Protein AF-0000000073111988 (afdb_homodimer)

Secondary structure (DSSP, 8-state):
--EEEEE-TTS-EEEEE----STT-S--HHHHHHHHHH-TT--EEEEEEHHHHTT-HHHHHHHHHHHTT-SEEEEEEEE---EEEE-TTSSSEEESSSBTTBPPPGGGS--EEEEEEEEEEEEHHHHHTT-S--TTEEEEEPPHHHHHHHHHHHHHHHHHHHH-/---EEEE-TTS-EEEEE-S--STT-S--HHHHHHHHHH-TT--EEEEEEHHHHTT-HHHHHHHHHHHTT-SEEEEEEEE---EEEE-TTSSSEEESSSBTTBPPPGGGS--EEEEEEEEEEEEHHHHHTT-S--TTEEEEEPPHHHHHHHHHHHHHHHHHHHH-

Structure (mmCIF, N/CA/C/O backbone):
data_AF-0000000073111988-model_v1
#
loop_
_entity.id
_entity.type
_entity.pdbx_description
1 polymer 'N-acylneuraminate cytidylyltransferase'
#
loop_
_atom_site.group_PDB
_atom_site.id
_atom_site.type_symbol
_atom_site.label_atom_id
_atom_site.label_alt_id
_atom_site.label_comp_id
_atom_site.label_asym_id
_atom_site.label_entity_id
_atom_site.label_seq_id
_atom_site.pdbx_PDB_ins_code
_atom_site.Cartn_x
_atom_site.Cartn_y
_atom_site.Cartn_z
_atom_site.occupancy
_atom_site.B_iso_or_equiv
_atom_site.auth_seq_id
_atom_site.auth_comp_id
_atom_site.auth_asym_id
_atom_site.auth_atom_id
_atom_site.pdbx_PDB_model_num
ATOM 1 N N . MET A 1 1 ? -15.758 -18.859 -18 1 29.33 1 MET A N 1
ATOM 2 C CA . MET A 1 1 ? -14.406 -18.828 -17.438 1 29.33 1 MET A CA 1
ATOM 3 C C . MET A 1 1 ? -13.469 -19.734 -18.234 1 29.33 1 MET A C 1
ATOM 5 O O . MET A 1 1 ? -13.742 -20.922 -18.391 1 29.33 1 MET A O 1
ATOM 9 N N . HIS A 1 2 ? -12.953 -19.094 -19.25 1 31.05 2 HIS A N 1
ATOM 10 C CA . HIS A 1 2 ? -12.297 -20.078 -20.109 1 31.05 2 HIS A CA 1
ATOM 11 C C . HIS A 1 2 ? -10.844 -20.281 -19.688 1 31.05 2 HIS A C 1
ATOM 13 O O . HIS A 1 2 ? -10.117 -19.312 -19.469 1 31.05 2 HIS A O 1
ATOM 19 N N . VAL A 1 3 ? -10.547 -21.281 -18.906 1 41.34 3 VAL A N 1
ATOM 20 C CA . VAL A 1 3 ? -9.219 -21.828 -18.641 1 41.34 3 VAL A CA 1
ATOM 21 C C . VAL A 1 3 ? -8.609 -22.375 -19.922 1 41.34 3 VAL A C 1
ATOM 23 O O . VAL A 1 3 ? -9.219 -23.188 -20.609 1 41.34 3 VAL A O 1
ATOM 26 N N . VAL A 1 4 ? -7.844 -21.469 -20.594 1 39.66 4 VAL A N 1
ATOM 27 C CA . VAL A 1 4 ? -7.281 -22.031 -21.812 1 39.66 4 VAL A CA 1
ATOM 28 C C . VAL A 1 4 ? -5.988 -22.781 -21.484 1 39.66 4 VAL A C 1
ATOM 30 O O . VAL A 1 4 ? -5.164 -22.297 -20.703 1 39.66 4 VAL A O 1
ATOM 33 N N . GLN A 1 5 ? -5.934 -23.953 -21.688 1 43.12 5 GLN A N 1
ATOM 34 C CA . GLN A 1 5 ? -4.785 -24.844 -21.625 1 43.12 5 GLN A CA 1
ATOM 35 C C . GLN A 1 5 ? -3.816 -24.578 -22.781 1 43.12 5 GLN A C 1
ATOM 37 O O . GLN A 1 5 ? -4.215 -24.562 -23.938 1 43.12 5 GLN A O 1
ATOM 42 N N . THR A 1 6 ? -3.002 -23.484 -22.578 1 38.25 6 THR A N 1
ATOM 43 C CA . THR A 1 6 ? -2.029 -23.516 -23.672 1 38.25 6 THR A CA 1
ATOM 44 C C . THR A 1 6 ? -0.826 -24.375 -23.297 1 38.25 6 THR A C 1
ATOM 46 O O . THR A 1 6 ? -0.302 -24.281 -22.188 1 38.25 6 THR A O 1
ATOM 49 N N . LYS A 1 7 ? -0.812 -25.516 -23.75 1 40.78 7 LYS A N 1
ATOM 50 C CA . LYS A 1 7 ? 0.309 -26.453 -23.625 1 40.78 7 LYS A CA 1
ATOM 51 C C . LYS A 1 7 ? 1.582 -25.859 -24.219 1 40.78 7 LYS A C 1
ATOM 53 O O . LYS A 1 7 ? 1.609 -25.469 -25.391 1 40.78 7 LYS A O 1
ATOM 58 N N . HIS A 1 8 ? 2.242 -25 -23.469 1 38.56 8 HIS A N 1
ATOM 59 C CA . HIS A 1 8 ? 3.537 -24.781 -24.109 1 38.56 8 HIS A CA 1
ATOM 60 C C . HIS A 1 8 ? 4.457 -25.969 -23.906 1 38.56 8 HIS A C 1
ATOM 62 O O . HIS A 1 8 ? 4.211 -26.812 -23.047 1 38.56 8 HIS A O 1
ATOM 68 N N . ALA A 1 9 ? 5.566 -26.016 -24.656 1 37.5 9 ALA A N 1
ATOM 69 C CA . ALA A 1 9 ? 6.535 -27.078 -24.875 1 37.5 9 ALA A CA 1
ATOM 70 C C . ALA A 1 9 ? 6.973 -27.688 -23.531 1 37.5 9 ALA A C 1
ATOM 72 O O . ALA A 1 9 ? 7.293 -28.875 -23.469 1 37.5 9 ALA A O 1
ATOM 73 N N . HIS A 1 10 ? 7.34 -26.906 -22.594 1 40.81 10 HIS A N 1
ATOM 74 C CA . HIS A 1 10 ? 8.047 -27.547 -21.5 1 40.81 10 HIS A CA 1
ATOM 75 C C . HIS A 1 10 ? 7.086 -28.031 -20.422 1 40.81 10 HIS A C 1
ATOM 77 O O . HIS A 1 10 ? 7.473 -28.188 -19.266 1 40.81 10 HIS A O 1
ATOM 83 N N . GLY A 1 11 ? 5.953 -28.453 -20.797 1 43.91 11 GLY A N 1
ATOM 84 C CA . GLY A 1 11 ? 5.02 -29.203 -19.953 1 43.91 11 GLY A CA 1
ATOM 85 C C . GLY A 1 11 ? 4.219 -28.297 -19.031 1 43.91 11 GLY A C 1
ATOM 86 O O . GLY A 1 11 ? 3.469 -28.797 -18.188 1 43.91 11 GLY A O 1
ATOM 87 N N . ALA A 1 12 ? 4.645 -27.141 -18.906 1 45.78 12 ALA A N 1
ATOM 88 C CA . ALA A 1 12 ? 3.852 -26.344 -17.969 1 45.78 12 ALA A CA 1
ATOM 89 C C . ALA A 1 12 ? 2.551 -25.891 -18.609 1 45.78 12 ALA A C 1
ATOM 91 O O . ALA A 1 12 ? 2.541 -25.469 -19.781 1 45.78 12 ALA A O 1
ATOM 92 N N . LYS A 1 13 ? 1.395 -26.406 -18.172 1 45.69 13 LYS A N 1
ATOM 93 C CA . LYS A 1 13 ? 0.079 -25.969 -18.641 1 45.69 13 LYS A CA 1
ATOM 94 C C . LYS A 1 13 ? -0.275 -24.594 -18.078 1 45.69 13 LYS A C 1
ATOM 96 O O . LYS A 1 13 ? -0.228 -24.375 -16.875 1 45.69 13 LYS A O 1
ATOM 101 N N . VAL A 1 14 ? 0.006 -23.609 -19 1 46.97 14 VAL A N 1
ATOM 102 C CA . VAL A 1 14 ? -0.32 -22.234 -18.672 1 46.97 14 VAL A CA 1
ATOM 103 C C . VAL A 1 14 ? -1.814 -21.984 -18.875 1 46.97 14 VAL A C 1
ATOM 105 O O . VAL A 1 14 ? -2.375 -22.359 -19.906 1 46.97 14 VAL A O 1
ATOM 108 N N . HIS A 1 15 ? -2.57 -21.875 -17.828 1 48 15 HIS A N 1
ATOM 109 C CA . HIS A 1 15 ? -3.957 -21.438 -17.953 1 48 15 HIS A CA 1
ATOM 110 C C . HIS A 1 15 ? -4.047 -19.922 -18.047 1 48 15 HIS A C 1
ATOM 112 O O . HIS A 1 15 ? -3.438 -19.203 -17.25 1 48 15 HIS A O 1
ATOM 118 N N . LYS A 1 16 ? -4.363 -19.562 -19.359 1 45.16 16 LYS A N 1
ATOM 119 C CA . LYS A 1 16 ? -4.566 -18.141 -19.594 1 45.16 16 LYS A CA 1
ATOM 120 C C . LYS A 1 16 ? -5.879 -17.656 -18.969 1 45.16 16 LYS A C 1
ATOM 122 O O . LYS A 1 16 ? -6.914 -18.312 -19.125 1 45.16 16 LYS A O 1
ATOM 127 N N . ARG A 1 17 ? -5.871 -17.125 -17.922 1 43.91 17 ARG A N 1
ATOM 128 C CA . ARG A 1 17 ? -7.102 -16.516 -17.438 1 43.91 17 ARG A CA 1
ATOM 129 C C . ARG A 1 17 ? -7.398 -15.219 -18.203 1 43.91 17 ARG A C 1
ATOM 131 O O . ARG A 1 17 ? -6.496 -14.414 -18.438 1 43.91 17 ARG A O 1
ATOM 138 N N . LEU A 1 18 ? -8.406 -15.289 -19 1 34.5 18 LEU A N 1
ATOM 139 C CA . LEU A 1 18 ? -8.953 -14.07 -19.594 1 34.5 18 LEU A CA 1
ATOM 140 C C . LEU A 1 18 ? -9.047 -12.953 -18.562 1 34.5 18 LEU A C 1
ATOM 142 O O . LEU A 1 18 ? -9.117 -13.219 -17.359 1 34.5 18 LEU A O 1
ATOM 146 N N . GLU A 1 19 ? -9.031 -11.625 -19.125 1 34.88 19 GLU A N 1
ATOM 147 C CA . GLU A 1 19 ? -8.852 -10.25 -18.688 1 34.88 19 GLU A CA 1
ATOM 148 C C . GLU A 1 19 ? -9.758 -9.922 -17.5 1 34.88 19 GLU A C 1
ATOM 150 O O . GLU A 1 19 ? -9.859 -8.766 -17.094 1 34.88 19 GLU A O 1
ATOM 155 N N . ASN A 1 20 ? -10.82 -10.648 -17.297 1 33.97 20 ASN A N 1
ATOM 156 C CA . ASN A 1 20 ? -11.641 -9.781 -16.453 1 33.97 20 ASN A CA 1
ATOM 157 C C . ASN A 1 20 ? -10.844 -9.242 -15.273 1 33.97 20 ASN A C 1
ATOM 159 O O . ASN A 1 20 ? -10.148 -9.992 -14.586 1 33.97 20 ASN A O 1
ATOM 163 N N . LEU A 1 21 ? -10.562 -8.008 -15.242 1 35.56 21 LEU A N 1
ATOM 164 C CA . LEU A 1 21 ? -9.719 -6.984 -14.633 1 35.56 21 LEU A CA 1
ATOM 165 C C . LEU A 1 21 ? -9.586 -7.215 -13.133 1 35.56 21 LEU A C 1
ATOM 167 O O . LEU A 1 21 ? -8.844 -6.504 -12.453 1 35.56 21 LEU A O 1
ATOM 171 N N . ALA A 1 22 ? -10.711 -7.172 -12.32 1 36.56 22 ALA A N 1
ATOM 172 C CA . ALA A 1 22 ? -10.648 -6.762 -10.922 1 36.56 22 ALA A CA 1
ATOM 173 C C . ALA A 1 22 ? -9.758 -7.699 -10.109 1 36.56 22 ALA A C 1
ATOM 175 O O . ALA A 1 22 ? -9.547 -8.852 -10.5 1 36.56 22 ALA A O 1
ATOM 176 N N . GLN A 1 23 ? -8.914 -7.312 -9.094 1 41.62 23 GLN A N 1
ATOM 177 C CA . GLN A 1 23 ? -8.305 -8.031 -7.984 1 41.62 23 GLN A CA 1
ATOM 178 C C . GLN A 1 23 ? -8.945 -9.406 -7.797 1 41.62 23 GLN A C 1
ATOM 180 O O . GLN A 1 23 ? -8.312 -10.32 -7.266 1 41.62 23 GLN A O 1
ATOM 185 N N . ASP A 1 24 ? -10.141 -9.648 -8.359 1 40.91 24 ASP A N 1
ATOM 186 C CA . ASP A 1 24 ? -11.141 -10.703 -8.266 1 40.91 24 ASP A CA 1
ATOM 187 C C . ASP A 1 24 ? -10.914 -11.773 -9.328 1 40.91 24 ASP A C 1
ATOM 189 O O . ASP A 1 24 ? -11.688 -12.727 -9.43 1 40.91 24 ASP A O 1
ATOM 193 N N . THR A 1 25 ? -10.047 -11.594 -10.195 1 44.91 25 THR A N 1
ATOM 194 C CA . THR A 1 25 ? -10.117 -12.508 -11.328 1 44.91 25 THR A CA 1
ATOM 195 C C . THR A 1 25 ? -9.289 -13.758 -11.07 1 44.91 25 THR A C 1
ATOM 197 O O . THR A 1 25 ? -9.164 -14.617 -11.945 1 44.91 25 THR A O 1
ATOM 200 N N . THR A 1 26 ? -8.445 -13.734 -10.25 1 54.44 26 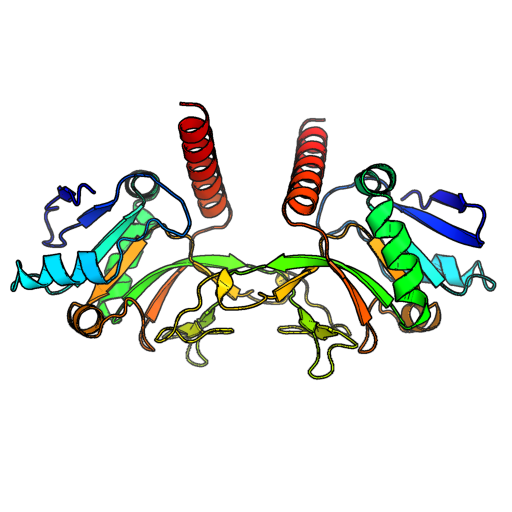THR A N 1
ATOM 201 C CA . THR A 1 26 ? -7.805 -15.023 -10 1 54.44 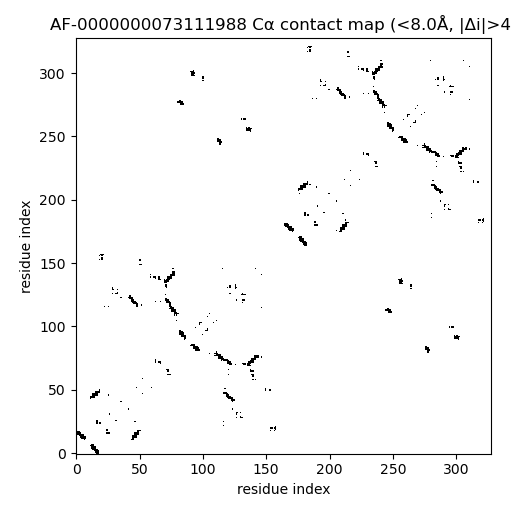26 THR A CA 1
ATOM 202 C C . THR A 1 26 ? -8.852 -16.109 -9.789 1 54.44 26 THR A C 1
ATOM 204 O O . THR A 1 26 ? -9.812 -15.922 -9.039 1 54.44 26 THR A O 1
ATOM 207 N N . PRO A 1 27 ? -8.781 -17.125 -10.789 1 59.03 27 PRO A N 1
ATOM 208 C CA . PRO A 1 27 ? -9.703 -18.219 -10.492 1 59.03 27 PRO A CA 1
ATOM 209 C C . PRO A 1 27 ? -9.758 -18.562 -9.008 1 59.03 27 PRO A C 1
ATOM 211 O O . PRO A 1 27 ? -8.75 -18.453 -8.305 1 59.03 27 PRO A O 1
ATOM 214 N N . SER A 1 28 ? -10.906 -18.859 -8.742 1 71.12 28 SER A N 1
ATOM 215 C CA . SER A 1 28 ? -11.062 -19.297 -7.355 1 71.12 28 SER A CA 1
ATOM 216 C C . SER A 1 28 ? -10.281 -20.578 -7.102 1 71.12 28 SER A C 1
ATOM 218 O O . SER A 1 28 ? -10 -21.344 -8.031 1 71.12 28 SER A O 1
ATOM 220 N N . ILE A 1 29 ? -9.828 -20.688 -5.996 1 83.25 29 ILE A N 1
ATOM 221 C CA . ILE A 1 29 ? -9.141 -21.906 -5.566 1 83.25 29 ILE A CA 1
ATOM 222 C C . ILE A 1 29 ? -9.977 -23.125 -5.93 1 83.25 29 ILE A C 1
ATOM 224 O O . ILE A 1 29 ? -9.43 -24.156 -6.32 1 83.25 29 ILE A O 1
ATOM 228 N N . GLU A 1 30 ? -11.281 -22.984 -5.93 1 82.44 30 GLU A N 1
ATOM 229 C CA . GLU A 1 30 ? -12.18 -24.078 -6.242 1 82.44 30 GLU A CA 1
ATOM 230 C C . GLU A 1 30 ? -12.078 -24.484 -7.711 1 82.44 30 GLU A C 1
ATOM 232 O O . GLU A 1 30 ? -12.047 -25.672 -8.031 1 82.44 30 GLU A O 1
ATOM 237 N N . ALA A 1 31 ? -12.031 -23.484 -8.5 1 79.81 31 ALA A N 1
ATOM 238 C CA . ALA A 1 31 ? -11.922 -23.75 -9.938 1 79.81 31 ALA A CA 1
ATOM 239 C C . ALA A 1 31 ? -10.609 -24.453 -10.266 1 79.81 31 ALA A C 1
ATOM 241 O O . ALA A 1 31 ? -10.586 -25.391 -11.07 1 79.81 31 ALA A O 1
ATOM 242 N N . VAL A 1 32 ? -9.594 -24.078 -9.625 1 83.94 32 VAL A N 1
ATOM 243 C CA . VAL A 1 32 ? -8.289 -24.672 -9.875 1 83.94 32 VAL A CA 1
ATOM 244 C C . VAL A 1 32 ? -8.242 -26.094 -9.32 1 83.94 32 VAL A C 1
ATOM 246 O O . VAL A 1 32 ? -7.684 -27 -9.945 1 83.94 32 VAL A O 1
ATOM 249 N N . GLN A 1 33 ? -8.859 -26.266 -8.172 1 87.06 33 GLN A N 1
ATOM 250 C CA . GLN A 1 33 ? -8.93 -27.609 -7.586 1 87.06 33 GLN A CA 1
ATOM 251 C C . GLN A 1 33 ? -9.68 -28.562 -8.508 1 87.06 33 GLN A C 1
ATOM 253 O O . GLN A 1 33 ? -9.227 -29.688 -8.734 1 87.06 33 GLN A O 1
ATOM 258 N N . ASP A 1 34 ? -10.773 -28.125 -9.031 1 81.94 34 ASP A N 1
ATOM 259 C CA . ASP A 1 34 ? -11.547 -28.938 -9.961 1 81.94 34 ASP A CA 1
ATOM 260 C C . ASP A 1 34 ? -10.711 -29.344 -11.172 1 81.94 34 ASP A C 1
ATOM 262 O O . ASP A 1 34 ? -10.75 -30.5 -11.602 1 81.94 34 ASP A O 1
ATOM 266 N N . PHE A 1 35 ? -10.023 -28.484 -11.578 1 79.25 35 PHE A N 1
ATOM 267 C CA . PHE A 1 35 ? -9.172 -28.719 -12.742 1 79.25 35 PHE A CA 1
ATOM 268 C C . PHE A 1 35 ? -8.133 -29.781 -12.445 1 79.25 35 PHE A C 1
ATOM 270 O O . PHE A 1 35 ? -7.98 -30.734 -13.211 1 79.25 35 PHE A O 1
ATOM 277 N N . ILE A 1 36 ? -7.445 -29.625 -11.367 1 85.31 36 ILE A N 1
ATOM 278 C CA . ILE A 1 36 ? -6.328 -30.531 -11.102 1 85.31 36 ILE A CA 1
ATOM 279 C C . ILE A 1 36 ? -6.852 -31.906 -10.711 1 85.31 36 ILE A C 1
ATOM 281 O O . ILE A 1 36 ? -6.168 -32.906 -10.906 1 85.31 36 ILE A O 1
ATOM 285 N N . GLN A 1 37 ? -7.984 -31.953 -10.148 1 88.38 37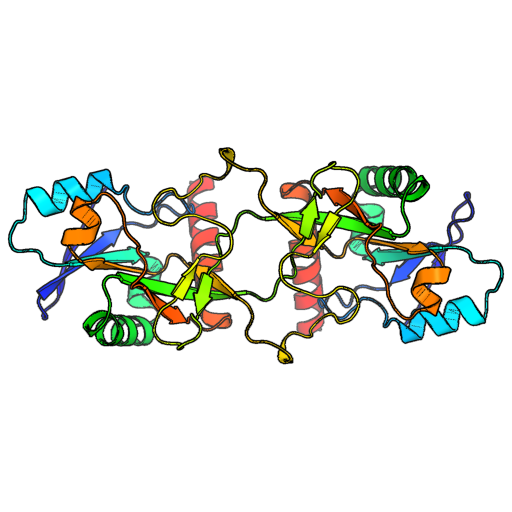 GLN A N 1
ATOM 286 C CA . GLN A 1 37 ? -8.594 -33.25 -9.844 1 88.38 37 GLN A CA 1
ATOM 287 C C . GLN A 1 37 ? -8.891 -34 -11.125 1 88.38 37 GLN A C 1
ATOM 289 O O . GLN A 1 37 ? -8.773 -35.25 -11.156 1 88.38 37 GLN A O 1
ATOM 294 N N . GLY A 1 38 ? -9.242 -33.312 -12.125 1 85.12 38 GLY A N 1
ATOM 295 C CA . GLY A 1 38 ? -9.5 -33.969 -13.414 1 85.12 38 GLY A CA 1
ATOM 296 C C . GLY A 1 38 ? -8.242 -34.25 -14.195 1 85.12 38 GLY A C 1
ATOM 297 O O . GLY A 1 38 ? -8.289 -34.969 -15.211 1 85.12 38 GLY A O 1
ATOM 298 N N . HIS A 1 39 ? -7.117 -33.719 -13.719 1 84.25 39 HIS A N 1
ATOM 299 C CA . HIS A 1 39 ? -5.836 -33.875 -14.398 1 84.25 39 HIS A CA 1
ATOM 300 C C . HIS A 1 39 ? -4.754 -34.312 -13.422 1 84.25 39 HIS A C 1
ATOM 302 O O . HIS A 1 39 ? -3.885 -33.531 -13.047 1 84.25 39 HIS A O 1
ATOM 308 N N . PRO A 1 40 ? -4.684 -35.594 -13.141 1 87.44 40 PRO A N 1
ATOM 309 C CA . PRO A 1 40 ? -3.822 -36.125 -12.078 1 87.44 40 PRO A CA 1
ATOM 310 C C . PRO A 1 40 ? -2.336 -36 -12.414 1 87.44 40 PRO A C 1
ATOM 312 O O . PRO A 1 40 ? -1.495 -36.062 -11.508 1 87.44 40 PRO A O 1
ATOM 315 N N . ASN A 1 41 ? -1.964 -35.75 -13.641 1 85.12 41 ASN A N 1
ATOM 316 C CA . ASN A 1 41 ? -0.557 -35.688 -14.023 1 85.12 41 ASN A CA 1
ATOM 317 C C . ASN A 1 41 ? -0.013 -34.281 -13.914 1 85.12 41 ASN A C 1
ATOM 319 O O . ASN A 1 41 ? 1.176 -34.031 -14.133 1 85.12 41 ASN A O 1
ATOM 323 N N . VAL A 1 42 ? -0.875 -33.344 -13.555 1 83.44 42 VAL A N 1
ATOM 324 C CA . VAL A 1 42 ? -0.452 -31.969 -13.359 1 83.44 42 VAL A CA 1
ATOM 325 C C . VAL A 1 42 ? 0.12 -31.797 -11.953 1 83.44 42 VAL A C 1
ATOM 327 O O . VAL A 1 42 ? -0.565 -32.062 -10.961 1 83.44 42 VAL A O 1
ATOM 330 N N . ASN A 1 43 ? 1.381 -31.406 -11.891 1 89.5 43 ASN A N 1
ATOM 331 C CA . ASN A 1 43 ? 2.031 -31.297 -10.586 1 89.5 43 ASN A CA 1
ATOM 332 C C . ASN A 1 43 ? 2.102 -29.844 -10.125 1 89.5 43 ASN A C 1
ATOM 334 O O . ASN A 1 43 ? 2.389 -29.578 -8.953 1 89.5 43 ASN A O 1
ATOM 338 N N . SER A 1 44 ? 1.927 -28.969 -11.039 1 90.12 44 SER A N 1
ATOM 339 C CA . SER A 1 44 ? 1.909 -27.547 -10.734 1 90.12 44 SER A CA 1
ATOM 340 C C . SER A 1 44 ? 0.98 -26.781 -11.68 1 90.12 44 SER A C 1
ATOM 342 O O . SER A 1 44 ? 0.68 -27.266 -12.773 1 90.12 44 SER A O 1
ATOM 344 N N . VAL A 1 45 ? 0.504 -25.703 -11.219 1 85.88 45 VAL A N 1
ATOM 345 C CA . VAL A 1 45 ? -0.384 -24.859 -12.016 1 85.88 45 VAL A CA 1
ATOM 346 C C . VAL A 1 45 ? 0.176 -23.438 -12.086 1 85.88 45 VAL A C 1
ATOM 348 O O . VAL A 1 45 ? 0.646 -22.906 -11.086 1 85.88 45 VAL A O 1
ATOM 351 N N . ALA A 1 46 ? 0.135 -22.891 -13.281 1 84.44 46 ALA A N 1
ATOM 352 C CA . ALA A 1 46 ? 0.491 -21.5 -13.492 1 84.44 46 ALA A CA 1
ATOM 353 C C . ALA A 1 46 ? -0.71 -20.688 -13.977 1 84.44 46 ALA A C 1
ATOM 355 O O . ALA A 1 46 ? -1.396 -21.094 -14.922 1 84.44 46 ALA A O 1
ATOM 356 N N . LEU A 1 47 ? -0.942 -19.641 -13.219 1 81.69 47 LEU A N 1
ATOM 357 C CA . LEU A 1 47 ? -1.982 -18.703 -13.617 1 81.69 47 LEU A CA 1
ATOM 358 C C . LEU A 1 47 ? -1.372 -17.406 -14.125 1 81.69 47 LEU A C 1
ATOM 360 O O . LEU A 1 47 ? -0.432 -16.875 -13.523 1 81.69 47 LEU A O 1
ATOM 364 N N . PHE A 1 48 ? -1.834 -16.922 -15.25 1 76.81 48 PHE A N 1
ATOM 365 C CA . PHE A 1 48 ? -1.324 -15.68 -15.828 1 76.81 48 PHE A CA 1
ATOM 366 C C . PHE A 1 48 ? -2.461 -14.711 -16.109 1 76.81 48 PHE A C 1
ATOM 368 O O . PHE A 1 48 ? -3.551 -15.117 -16.516 1 76.81 48 PHE A O 1
ATOM 375 N N . GLN A 1 49 ? -2.057 -13.453 -15.82 1 70.5 49 GLN A N 1
ATOM 376 C CA . GLN A 1 49 ? -2.936 -12.43 -16.375 1 70.5 49 GLN A CA 1
ATOM 377 C C . GLN A 1 49 ? -2.713 -12.273 -17.875 1 70.5 49 GLN A C 1
ATOM 379 O O . GLN A 1 49 ? -1.574 -12.148 -18.328 1 70.5 49 GLN A O 1
ATOM 384 N N . CYS A 1 50 ? -3.635 -12.336 -18.703 1 63.25 50 CYS A N 1
ATOM 385 C CA . CYS A 1 50 ? -3.578 -12.414 -20.156 1 63.25 50 CYS A CA 1
ATOM 386 C C . CYS A 1 50 ? -2.719 -11.289 -20.734 1 63.25 50 CYS A C 1
ATOM 388 O O . CYS A 1 50 ? -1.95 -11.508 -21.672 1 63.25 50 CYS A O 1
ATOM 390 N N . THR A 1 51 ? -2.863 -10.148 -20.219 1 59.25 51 THR A N 1
ATOM 391 C CA . THR A 1 51 ? -2.143 -9 -20.75 1 59.25 51 THR A CA 1
ATOM 392 C C . THR A 1 51 ? -0.645 -9.133 -20.484 1 59.25 51 THR A C 1
ATOM 394 O O . THR A 1 51 ? 0.172 -8.648 -21.281 1 59.25 51 THR A O 1
ATOM 397 N N . SER A 1 52 ? -0.323 -9.836 -19.547 1 59.06 52 SER A N 1
ATOM 398 C CA . SER A 1 52 ? 1.057 -9.859 -19.078 1 59.06 52 SER A CA 1
ATOM 399 C C . SER A 1 52 ? 1.89 -10.883 -19.828 1 59.06 52 SER A C 1
ATOM 401 O O . SER A 1 52 ? 3.113 -10.758 -19.922 1 59.06 52 SER A O 1
ATOM 403 N N . VAL A 1 53 ? 1.333 -11.938 -20.297 1 57.03 53 VAL A N 1
ATOM 404 C CA . VAL A 1 53 ? 2.045 -13.078 -20.859 1 57.03 53 VAL A CA 1
ATOM 405 C C . VAL A 1 53 ? 2.877 -12.617 -22.062 1 57.03 53 VAL A C 1
ATOM 407 O O . VAL A 1 53 ? 3.99 -13.109 -22.266 1 57.03 53 VAL A O 1
ATOM 410 N N . PHE A 1 54 ? 2.371 -11.656 -22.641 1 56.44 54 PHE A N 1
ATOM 411 C CA . PHE A 1 54 ? 3.074 -11.297 -23.859 1 56.44 54 PHE A CA 1
ATOM 412 C C . PHE A 1 54 ? 4.043 -10.148 -23.625 1 56.44 54 PHE A C 1
ATOM 414 O O . PHE A 1 54 ? 4.973 -9.938 -24.391 1 56.44 54 PHE A O 1
ATOM 421 N N . LEU A 1 55 ? 3.861 -9.594 -22.453 1 56.59 55 LEU A N 1
ATOM 422 C CA . LEU A 1 55 ? 4.535 -8.297 -22.391 1 56.59 55 LEU A CA 1
ATOM 423 C C . LEU A 1 55 ? 5.875 -8.414 -21.672 1 56.59 55 LEU A C 1
ATOM 425 O O . LEU A 1 55 ? 6.773 -7.598 -21.891 1 56.59 55 LEU A O 1
ATOM 429 N N . ARG A 1 56 ? 6.023 -9.445 -21 1 72.19 56 ARG A N 1
ATOM 430 C CA . ARG A 1 56 ? 7.281 -9.406 -20.266 1 72.19 56 ARG A CA 1
ATOM 431 C C . ARG A 1 56 ? 7.785 -10.82 -19.969 1 72.19 56 ARG A C 1
ATOM 433 O O . ARG A 1 56 ? 7.781 -11.258 -18.828 1 72.19 56 ARG A O 1
ATOM 440 N N . THR A 1 57 ? 8.422 -11.461 -21 1 76.06 57 THR A N 1
ATOM 441 C CA . THR A 1 57 ? 8.844 -12.859 -20.953 1 76.06 57 THR A CA 1
ATOM 442 C C . THR A 1 57 ? 9.961 -13.055 -19.938 1 76.06 57 THR A C 1
ATOM 444 O O . THR A 1 57 ? 10.117 -14.141 -19.375 1 76.06 57 THR A O 1
ATOM 447 N N . LYS A 1 58 ? 10.688 -12.023 -19.719 1 85.62 58 LYS A N 1
ATOM 448 C CA . LYS A 1 58 ? 11.781 -12.133 -18.75 1 85.62 58 LYS A CA 1
ATOM 449 C C . LYS A 1 58 ? 11.266 -12.516 -17.375 1 85.62 58 LYS A C 1
ATOM 451 O O . LYS A 1 58 ? 11.906 -13.289 -16.656 1 85.62 58 LYS A O 1
ATOM 456 N N . TYR A 1 59 ? 10.234 -11.992 -17.016 1 88.12 59 TYR A N 1
ATOM 457 C CA . TYR A 1 59 ? 9.688 -12.281 -15.703 1 88.12 59 TYR A CA 1
ATOM 458 C C . TYR A 1 59 ? 9.188 -13.719 -15.617 1 88.12 59 TYR A C 1
ATOM 460 O O . TYR A 1 59 ? 9.281 -14.359 -14.57 1 88.12 59 TYR A O 1
ATOM 468 N N . ILE A 1 60 ? 8.727 -14.227 -16.75 1 83.12 60 ILE A N 1
ATOM 469 C CA . ILE A 1 60 ? 8.219 -15.594 -16.781 1 83.12 60 ILE A CA 1
ATOM 470 C C . ILE A 1 60 ? 9.383 -16.578 -16.641 1 83.12 60 ILE A C 1
ATOM 472 O O . ILE A 1 60 ? 9.281 -17.562 -15.891 1 83.12 60 ILE A O 1
ATOM 476 N N . HIS A 1 61 ? 10.367 -16.266 -17.359 1 84.38 61 HIS A N 1
ATOM 477 C CA . HIS A 1 61 ? 11.555 -17.094 -17.25 1 84.38 61 HIS A CA 1
ATOM 478 C C . HIS A 1 61 ? 12.094 -17.109 -15.812 1 84.38 61 HIS A C 1
ATOM 480 O O . HIS A 1 61 ? 12.453 -18.172 -15.289 1 84.38 61 HIS A O 1
ATOM 486 N N . GLU A 1 62 ? 12.094 -16 -15.266 1 91.75 62 GLU A N 1
ATOM 487 C CA . GLU A 1 62 ? 12.555 -15.898 -13.891 1 91.75 62 GLU A CA 1
ATOM 488 C C . GLU A 1 62 ? 11.648 -16.688 -12.938 1 91.75 62 GLU A C 1
ATOM 490 O O . GLU A 1 62 ? 12.117 -17.328 -12.008 1 91.75 62 GLU A O 1
ATOM 495 N N . ALA A 1 63 ? 10.414 -16.609 -13.18 1 90.31 63 ALA A N 1
ATOM 496 C CA . ALA A 1 63 ? 9.445 -17.312 -12.344 1 90.31 63 ALA A CA 1
ATOM 497 C C . ALA A 1 63 ? 9.68 -18.828 -12.406 1 90.31 63 ALA A C 1
ATOM 499 O O . ALA A 1 63 ? 9.672 -19.5 -11.375 1 90.31 63 ALA A O 1
ATOM 500 N N . CYS A 1 64 ? 9.961 -19.266 -13.578 1 88 64 CYS A N 1
ATOM 501 C CA . CYS A 1 64 ? 10.188 -20.688 -13.766 1 88 64 CYS A CA 1
ATOM 502 C C . CYS A 1 64 ? 11.438 -21.156 -13.031 1 88 64 CYS A C 1
ATOM 504 O O . CYS A 1 64 ? 11.438 -22.203 -12.383 1 88 64 CYS A O 1
ATOM 506 N N . ARG A 1 65 ? 12.383 -20.375 -13.133 1 91.69 65 ARG A N 1
ATOM 507 C CA . ARG A 1 65 ? 13.625 -20.703 -12.445 1 91.69 65 ARG A CA 1
ATOM 508 C C . ARG A 1 65 ? 13.445 -20.672 -10.93 1 91.69 65 ARG A C 1
ATOM 510 O O . ARG A 1 65 ? 13.883 -21.594 -10.227 1 91.69 65 ARG A O 1
ATOM 517 N N . THR A 1 66 ? 12.805 -19.719 -10.461 1 94.25 66 THR A N 1
ATOM 518 C CA . THR A 1 66 ? 12.594 -19.516 -9.031 1 94.25 66 THR A CA 1
ATOM 519 C C . THR A 1 66 ? 11.711 -20.625 -8.461 1 94.25 66 THR A C 1
ATOM 521 O O . THR A 1 66 ? 11.914 -21.062 -7.324 1 94.25 66 THR A O 1
ATOM 524 N N . PHE A 1 67 ? 10.844 -21.125 -9.281 1 93.06 67 PHE A N 1
ATOM 525 C CA . PHE A 1 67 ? 9.844 -22.094 -8.852 1 93.06 67 PHE A CA 1
ATOM 526 C C . PHE A 1 67 ? 10.492 -23.422 -8.523 1 93.06 67 PHE A C 1
ATOM 528 O O . PHE A 1 67 ? 9.945 -24.219 -7.758 1 93.06 67 PHE A O 1
ATOM 535 N N . GLN A 1 68 ? 11.641 -23.625 -9.008 1 91.31 68 GLN A N 1
ATOM 536 C CA . GLN A 1 68 ? 12.336 -24.891 -8.805 1 91.31 68 GLN A CA 1
ATOM 537 C C . GLN A 1 68 ? 12.617 -25.125 -7.32 1 91.31 68 GLN A C 1
ATOM 539 O O . GLN A 1 68 ? 12.727 -26.266 -6.875 1 91.31 68 GLN A O 1
ATOM 544 N N . ASN A 1 69 ? 12.633 -24.016 -6.57 1 93.62 69 ASN A N 1
ATOM 545 C CA . ASN A 1 69 ? 12.984 -24.141 -5.16 1 93.62 69 ASN A CA 1
ATOM 546 C C . ASN A 1 69 ? 11.922 -23.516 -4.258 1 93.62 69 ASN A C 1
ATOM 548 O O . ASN A 1 69 ? 12.234 -22.969 -3.199 1 93.62 69 ASN A O 1
ATOM 552 N N . ALA A 1 70 ? 10.695 -23.609 -4.723 1 96.31 70 ALA A N 1
ATOM 553 C CA . ALA A 1 70 ? 9.602 -23.016 -3.955 1 96.31 70 ALA A CA 1
ATOM 554 C C . ALA A 1 70 ? 8.305 -23.781 -4.16 1 96.31 70 ALA A C 1
ATOM 556 O O . ALA A 1 70 ? 8.156 -24.516 -5.141 1 96.31 70 ALA A O 1
ATOM 557 N N . ASP A 1 71 ? 7.418 -23.625 -3.256 1 96.06 71 ASP A N 1
ATOM 558 C CA . ASP A 1 71 ? 6.09 -24.219 -3.412 1 96.06 71 ASP A CA 1
ATOM 559 C C . ASP A 1 71 ? 5.188 -23.312 -4.254 1 96.06 71 ASP A C 1
ATOM 561 O O . ASP A 1 71 ? 4.254 -23.797 -4.902 1 96.06 71 ASP A O 1
ATOM 565 N N . CYS A 1 72 ? 5.473 -22.125 -4.227 1 95.12 72 CYS A N 1
ATOM 566 C CA . CYS A 1 72 ? 4.723 -21.156 -5.008 1 95.12 72 CYS A CA 1
ATOM 567 C C . CYS A 1 72 ? 5.59 -19.938 -5.336 1 95.12 72 CYS A C 1
ATOM 569 O O . CYS A 1 72 ? 6.504 -19.609 -4.582 1 95.12 72 CYS A O 1
ATOM 571 N N . VAL A 1 73 ? 5.344 -19.359 -6.469 1 95.19 73 VAL A N 1
ATOM 572 C CA . VAL A 1 73 ? 5.992 -18.141 -6.949 1 95.19 73 VAL A CA 1
ATOM 573 C C . VAL A 1 73 ? 4.953 -17.203 -7.574 1 95.19 73 VAL A C 1
ATOM 575 O O . VAL A 1 73 ? 4.066 -17.656 -8.305 1 95.19 73 VAL A O 1
ATOM 578 N N . PHE A 1 74 ? 5.074 -15.938 -7.242 1 92.88 74 PHE A N 1
ATOM 579 C CA . PHE A 1 74 ? 4.152 -15 -7.879 1 92.88 74 PHE A CA 1
ATOM 580 C C . PHE A 1 74 ? 4.844 -13.672 -8.164 1 92.88 74 PHE A C 1
ATOM 582 O O . PHE A 1 74 ? 5.938 -13.414 -7.664 1 92.88 74 PHE A O 1
ATOM 589 N N . ALA A 1 75 ? 4.176 -12.93 -9 1 91.12 75 ALA A N 1
ATOM 590 C CA . ALA A 1 75 ? 4.699 -11.617 -9.359 1 91.12 75 ALA A CA 1
ATOM 591 C C . ALA A 1 75 ? 4.395 -10.586 -8.266 1 91.12 75 ALA A C 1
ATOM 593 O O . ALA A 1 75 ? 3.277 -10.539 -7.746 1 91.12 75 ALA A O 1
ATOM 594 N N . SER A 1 76 ? 5.395 -9.844 -7.969 1 94.12 76 SER A N 1
ATOM 595 C CA . SER A 1 76 ? 5.234 -8.773 -6.984 1 94.12 76 SER A CA 1
ATOM 596 C C . SER A 1 76 ? 5.969 -7.512 -7.418 1 94.12 76 SER A C 1
ATOM 598 O O . SER A 1 76 ? 6.746 -7.535 -8.375 1 94.12 76 SER A O 1
ATOM 600 N N . THR A 1 77 ? 5.613 -6.418 -6.75 1 94.75 77 THR A N 1
ATOM 601 C CA . THR A 1 77 ? 6.348 -5.168 -6.898 1 94.75 77 THR A CA 1
ATOM 602 C C . THR A 1 77 ? 6.594 -4.52 -5.539 1 94.75 77 THR A C 1
ATOM 604 O O . THR A 1 77 ? 5.926 -4.852 -4.555 1 94.75 77 THR A O 1
ATOM 607 N N . ARG A 1 78 ? 7.559 -3.656 -5.547 1 95.06 78 ARG A N 1
ATOM 608 C CA . ARG A 1 78 ? 7.887 -2.982 -4.297 1 95.06 78 ARG A CA 1
ATOM 609 C C . ARG A 1 78 ? 6.934 -1.821 -4.031 1 95.06 78 ARG A C 1
ATOM 611 O O . ARG A 1 78 ? 6.586 -1.075 -4.949 1 95.06 78 ARG A O 1
ATOM 618 N N . ASP A 1 79 ? 6.559 -1.796 -2.842 1 94.38 79 ASP A N 1
ATOM 619 C CA . ASP A 1 79 ? 5.723 -0.712 -2.336 1 94.38 79 ASP A CA 1
ATOM 620 C C . ASP A 1 79 ? 6.395 -0.003 -1.16 1 94.38 79 ASP A C 1
ATOM 622 O O . ASP A 1 79 ? 6.914 -0.653 -0.251 1 94.38 79 ASP A O 1
ATOM 626 N N . PHE A 1 80 ? 6.324 1.343 -1.184 1 93.69 80 PHE A N 1
ATOM 627 C CA . PHE A 1 80 ? 7.062 2.113 -0.189 1 93.69 80 PHE A CA 1
ATOM 628 C C . PHE A 1 80 ? 6.113 2.965 0.646 1 93.69 80 PHE A C 1
ATOM 630 O O . PHE A 1 80 ? 6.543 3.922 1.297 1 93.69 80 PHE A O 1
ATOM 637 N N . LYS A 1 81 ? 4.906 2.605 0.598 1 93.88 81 LYS A N 1
ATOM 638 C CA . LYS A 1 81 ? 3.953 3.363 1.399 1 93.88 81 LYS A CA 1
ATOM 639 C C . LYS A 1 81 ? 4.184 3.137 2.891 1 93.88 81 LYS A C 1
ATOM 641 O O . LYS A 1 81 ? 4.395 2.002 3.324 1 93.88 81 LYS A O 1
ATOM 646 N N . LEU A 1 82 ? 4.105 4.23 3.605 1 94.62 82 LEU A N 1
ATOM 647 C CA . LEU A 1 82 ? 4.125 4.172 5.062 1 94.62 82 LEU A CA 1
ATOM 648 C C . LEU A 1 82 ? 2.711 4.055 5.621 1 94.62 82 LEU A C 1
ATOM 650 O O . LEU A 1 82 ? 1.802 4.758 5.18 1 94.62 82 LEU A O 1
ATOM 654 N N . ARG A 1 83 ? 2.611 3.164 6.516 1 96.38 83 ARG A N 1
ATOM 655 C CA . ARG A 1 83 ? 1.259 2.754 6.883 1 96.38 83 ARG A CA 1
ATOM 656 C C . ARG A 1 83 ? 1.002 2.988 8.367 1 96.38 83 ARG A C 1
ATOM 658 O O . ARG A 1 83 ? 1.92 2.889 9.188 1 96.38 83 ARG A O 1
ATOM 665 N N . TRP A 1 84 ? -0.298 3.277 8.633 1 96.62 84 TRP A N 1
ATOM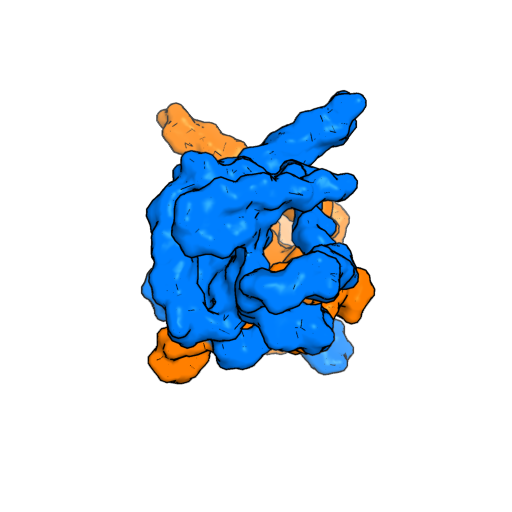 666 C CA . TRP A 1 84 ? -0.801 3.473 9.984 1 96.62 84 TRP A CA 1
ATOM 667 C C . TRP A 1 84 ? -2.014 2.586 10.25 1 96.62 84 TRP A C 1
ATOM 669 O O . TRP A 1 84 ? -2.672 2.127 9.312 1 96.62 84 TRP A O 1
ATOM 679 N N . VAL A 1 85 ? -2.262 2.322 11.531 1 96.56 85 VAL A N 1
ATOM 680 C CA . VAL A 1 85 ? -3.508 1.707 11.977 1 96.56 85 VAL A CA 1
ATOM 681 C C . VAL A 1 85 ? -4.016 2.418 13.234 1 96.56 85 VAL A C 1
ATOM 683 O O . VAL A 1 85 ? -3.254 3.111 13.906 1 96.56 85 VAL A O 1
ATOM 686 N N . PHE A 1 86 ? -5.289 2.279 13.445 1 95.06 86 PHE A N 1
ATOM 687 C CA . PHE A 1 86 ? -5.812 2.783 14.703 1 95.06 86 PHE A CA 1
ATOM 688 C C . PHE A 1 86 ? -5.25 1.995 15.883 1 95.06 86 PHE A C 1
ATOM 690 O O . PHE A 1 86 ? -5.074 0.777 15.789 1 95.06 86 PHE A O 1
ATOM 697 N N . ASP A 1 87 ? -5.043 2.713 16.922 1 93.31 87 ASP A N 1
ATOM 698 C CA . ASP A 1 87 ? -4.57 2.02 18.109 1 93.31 87 ASP A CA 1
ATOM 699 C C . ASP A 1 87 ? -5.688 1.199 18.75 1 93.31 87 ASP A C 1
ATOM 701 O O . ASP A 1 87 ? -6.832 1.234 18.297 1 93.31 87 ASP A O 1
ATOM 705 N N . SER A 1 88 ? -5.352 0.443 19.719 1 90.5 88 SER A N 1
ATOM 706 C CA . SER A 1 88 ? -6.293 -0.495 20.328 1 90.5 88 SER A CA 1
ATOM 707 C C . SER A 1 88 ? -7.52 0.227 20.875 1 90.5 88 SER A C 1
ATOM 709 O O . SER A 1 88 ? -8.617 -0.33 20.891 1 90.5 88 SER A O 1
ATOM 711 N N . GLU A 1 89 ? -7.359 1.479 21.266 1 90.06 89 GLU A N 1
ATOM 712 C CA . GLU A 1 89 ? -8.469 2.238 21.844 1 90.06 89 GLU A CA 1
ATOM 713 C C . GLU A 1 89 ? -9.211 3.027 20.766 1 90.06 89 GLU A C 1
ATOM 715 O O . GLU A 1 89 ? -10.289 3.576 21.031 1 90.06 89 GLU A O 1
ATOM 720 N N . GLY A 1 90 ? -8.633 3.074 19.641 1 88.81 90 GLY A N 1
ATOM 721 C CA . GLY A 1 90 ? -9.273 3.787 18.547 1 88.81 90 GLY A CA 1
ATOM 722 C C . GLY A 1 90 ? -9.156 5.293 18.672 1 88.81 90 GLY A C 1
ATOM 723 O O . GLY A 1 90 ? -9.836 6.035 17.953 1 88.81 90 GLY A O 1
ATOM 724 N N . LYS A 1 91 ? -8.367 5.707 19.562 1 90.12 91 LYS A N 1
ATOM 725 C CA . LYS A 1 91 ? -8.266 7.145 19.812 1 90.12 91 LYS A CA 1
ATOM 726 C C . LYS A 1 91 ? -7.195 7.781 18.938 1 90.12 91 LYS A C 1
ATOM 728 O O . LYS A 1 91 ? -7.395 8.875 18.406 1 90.12 91 LYS A O 1
ATOM 733 N N . TYR A 1 92 ? -6.102 7.133 18.828 1 95.38 92 TYR A N 1
ATOM 734 C CA . TYR A 1 92 ? -4.977 7.602 18.031 1 95.38 92 TYR A CA 1
ATOM 735 C C . TYR A 1 92 ? -4.559 6.551 17 1 95.38 92 TYR A C 1
ATOM 737 O O . TYR A 1 92 ? -5.184 5.492 16.906 1 95.38 92 TYR A O 1
ATOM 745 N N . ILE A 1 93 ? -3.623 6.977 16.172 1 95.81 93 ILE A N 1
ATOM 746 C CA . ILE A 1 93 ? -3.086 6.031 15.211 1 95.81 93 ILE A CA 1
ATOM 747 C C . ILE A 1 93 ? -1.639 5.695 15.562 1 95.81 93 ILE A C 1
ATOM 749 O O . ILE A 1 93 ? -0.974 6.453 16.266 1 95.81 93 ILE A O 1
ATOM 753 N N . LYS A 1 94 ? -1.253 4.535 15.133 1 96.25 94 LYS A N 1
ATOM 754 C CA . LYS A 1 94 ? 0.128 4.102 15.328 1 96.25 94 LYS A CA 1
ATOM 755 C C . LYS A 1 94 ? 0.748 3.643 14.008 1 96.25 94 LYS A C 1
ATOM 757 O O . LYS A 1 94 ? 0.068 3.041 13.172 1 96.25 94 LYS A O 1
ATOM 762 N N . PRO A 1 95 ? 2.023 3.895 13.891 1 95.5 95 PRO A N 1
ATOM 763 C CA . PRO A 1 95 ? 2.709 3.441 12.68 1 95.5 95 PRO A CA 1
ATOM 764 C C . PRO A 1 95 ? 2.83 1.92 12.602 1 95.5 95 PRO A C 1
ATOM 766 O O . PRO A 1 95 ? 2.957 1.256 13.633 1 95.5 95 PRO A O 1
ATOM 769 N N . VAL A 1 96 ? 2.857 1.435 11.359 1 96.06 96 VAL A N 1
ATOM 770 C CA . VAL A 1 96 ? 2.918 -0.01 11.164 1 96.06 96 VAL A CA 1
ATOM 771 C C . VAL A 1 96 ? 4.324 -0.414 10.727 1 96.06 96 VAL A C 1
ATOM 773 O O . VAL A 1 96 ? 4.902 -1.358 11.273 1 96.06 96 VAL A O 1
ATOM 776 N N . ASN A 1 97 ? 4.977 0.286 9.859 1 96.19 97 ASN A N 1
ATOM 777 C CA . ASN A 1 97 ? 6.199 -0.213 9.234 1 96.19 97 ASN A CA 1
ATOM 778 C C . ASN A 1 97 ? 7.305 0.835 9.25 1 96.19 97 ASN A C 1
ATOM 780 O O . ASN A 1 97 ? 8.219 0.796 8.414 1 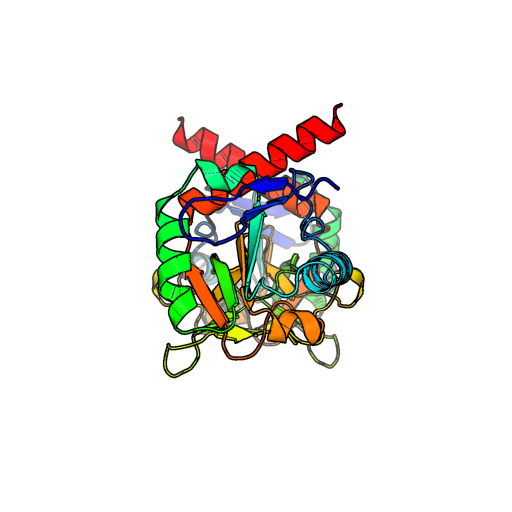96.19 97 ASN A O 1
ATOM 784 N N . PHE A 1 98 ? 7.129 1.8 10.125 1 93.94 98 PHE A N 1
ATOM 785 C CA . PHE A 1 98 ? 8.156 2.832 10.195 1 93.94 98 PHE A CA 1
ATOM 786 C C . PHE A 1 98 ? 8.133 3.518 11.562 1 93.94 98 PHE A C 1
ATOM 788 O O . PHE A 1 98 ? 7.277 3.23 12.391 1 93.94 98 PHE A O 1
ATOM 795 N N . ASP A 1 99 ? 9.164 4.32 11.766 1 92.44 99 ASP A N 1
ATOM 796 C CA . ASP A 1 99 ? 9.258 5.207 12.922 1 92.44 99 ASP A CA 1
ATOM 797 C C . ASP A 1 99 ? 8.984 6.656 12.523 1 92.44 99 ASP A C 1
ATOM 799 O O . ASP A 1 99 ? 9.742 7.25 11.758 1 92.44 99 ASP A O 1
ATOM 803 N N . PRO A 1 100 ? 7.879 7.18 13.086 1 88.56 100 PRO A N 1
ATOM 804 C CA . PRO A 1 100 ? 7.562 8.555 12.711 1 88.56 100 PRO A CA 1
ATOM 805 C C . PRO A 1 100 ? 8.68 9.539 13.062 1 88.56 100 PRO A C 1
ATOM 807 O O . PRO A 1 100 ? 8.781 10.609 12.461 1 88.56 100 PRO A O 1
ATOM 810 N N . LEU A 1 101 ? 9.477 9.203 14 1 85.94 101 LEU A N 1
ATOM 811 C CA . LEU A 1 101 ? 10.578 10.062 14.422 1 85.94 101 LEU A CA 1
ATOM 812 C C . LEU A 1 101 ? 11.805 9.852 13.539 1 85.94 101 LEU A C 1
ATOM 814 O O . LEU A 1 101 ? 12.75 10.641 13.586 1 85.94 101 LEU A O 1
ATOM 818 N N . ASP A 1 102 ? 11.742 8.805 12.812 1 86.56 102 ASP A N 1
ATOM 819 C CA . ASP A 1 102 ? 12.789 8.469 11.859 1 86.56 102 ASP A CA 1
ATOM 820 C C . ASP A 1 102 ? 12.195 7.91 10.562 1 86.56 102 ASP A C 1
ATOM 822 O O . ASP A 1 102 ? 12.477 6.77 10.195 1 86.56 102 ASP A O 1
ATOM 826 N N . ARG A 1 103 ? 11.523 8.742 9.953 1 86.81 103 ARG A N 1
ATOM 827 C CA . ARG A 1 103 ? 10.797 8.336 8.758 1 86.81 103 ARG A CA 1
ATOM 828 C C . ARG A 1 103 ? 11.758 7.984 7.629 1 86.81 103 ARG A C 1
ATOM 830 O O . ARG A 1 103 ? 12.617 8.781 7.262 1 86.81 103 ARG A O 1
ATOM 837 N N . PRO A 1 104 ? 11.609 6.867 7.066 1 88.06 104 PRO A N 1
ATOM 838 C CA . PRO A 1 104 ? 12.531 6.477 5.992 1 88.06 104 PRO A CA 1
ATOM 839 C C . PRO A 1 104 ? 12.18 7.113 4.652 1 88.06 104 PRO A C 1
ATOM 841 O O . PRO A 1 104 ? 11 7.285 4.336 1 88.06 104 PRO A O 1
ATOM 844 N N . ARG A 1 105 ? 13.281 7.492 4.016 1 83.62 105 ARG A N 1
ATOM 845 C CA . ARG A 1 105 ? 13.133 7.797 2.596 1 83.62 105 ARG A CA 1
ATOM 846 C C . ARG A 1 105 ? 13.109 6.52 1.765 1 83.62 105 ARG A C 1
ATOM 848 O O . ARG A 1 105 ? 13.5 5.449 2.244 1 83.62 105 ARG A O 1
ATOM 855 N N . ARG A 1 106 ? 12.617 6.695 0.589 1 86.62 106 ARG A N 1
ATOM 856 C CA . ARG A 1 106 ? 12.508 5.547 -0.303 1 86.62 106 ARG A CA 1
ATOM 857 C C . ARG A 1 106 ? 13.836 4.816 -0.429 1 86.62 106 ARG A C 1
ATOM 859 O O . ARG A 1 106 ? 13.875 3.586 -0.485 1 86.62 106 ARG A O 1
ATOM 866 N N . GLN A 1 107 ? 14.906 5.566 -0.478 1 89.81 107 GLN A N 1
ATOM 867 C CA . GLN A 1 107 ? 16.219 4.977 -0.699 1 89.81 107 GLN A CA 1
ATOM 868 C C . GLN A 1 107 ? 16.75 4.324 0.575 1 89.81 107 GLN A C 1
ATOM 870 O O . GLN A 1 107 ? 17.75 3.592 0.536 1 89.81 107 GLN A O 1
ATOM 875 N N . ASP A 1 108 ? 16.125 4.59 1.661 1 90.56 108 ASP A N 1
ATOM 876 C CA . ASP A 1 108 ? 16.641 4.168 2.959 1 90.56 108 ASP A CA 1
ATOM 877 C C . ASP A 1 108 ? 16.188 2.748 3.297 1 90.56 108 ASP A C 1
ATOM 879 O O . ASP A 1 108 ? 16.641 2.17 4.289 1 90.56 108 ASP A O 1
ATOM 883 N N . TRP A 1 109 ? 15.305 2.205 2.506 1 92.31 109 TRP A N 1
ATOM 884 C CA . TRP A 1 109 ? 14.828 0.859 2.801 1 92.31 109 TRP A CA 1
ATOM 885 C C . TRP A 1 109 ? 14.32 0.174 1.534 1 92.31 109 TRP A C 1
ATOM 887 O O . TRP A 1 109 ? 14.242 0.796 0.472 1 92.31 109 TRP A O 1
ATOM 897 N N . HIS A 1 110 ? 13.961 -1.094 1.573 1 91.81 110 HIS A N 1
ATOM 898 C CA . HIS A 1 110 ? 13.633 -1.902 0.406 1 91.81 110 HIS A CA 1
ATOM 899 C C . HIS A 1 110 ? 12.125 -1.955 0.182 1 91.81 110 HIS A C 1
ATOM 901 O O . HIS A 1 110 ? 11.648 -2.615 -0.747 1 91.81 110 HIS A O 1
ATOM 907 N N . GLY A 1 111 ? 11.398 -1.262 0.988 1 95 111 GLY A N 1
ATOM 908 C CA . GLY A 1 111 ? 9.945 -1.327 0.872 1 95 111 GLY A CA 1
ATOM 909 C C . GLY A 1 111 ? 9.383 -2.697 1.195 1 95 111 GLY A C 1
ATOM 910 O O . GLY A 1 111 ? 10.047 -3.506 1.852 1 95 111 GLY A O 1
ATOM 911 N N . GLU A 1 112 ? 8.148 -2.826 0.832 1 97.38 112 GLU A N 1
ATOM 912 C CA . GLU A 1 112 ? 7.445 -4.094 0.999 1 97.38 112 GLU A CA 1
ATOM 913 C C . GLU A 1 112 ? 6.906 -4.605 -0.334 1 97.38 112 GLU A C 1
ATOM 915 O O . GLU A 1 112 ? 6.926 -3.887 -1.335 1 97.38 112 GLU A O 1
ATOM 920 N N . LEU A 1 113 ? 6.555 -5.879 -0.328 1 96.75 113 LEU A N 1
ATOM 921 C CA . LEU A 1 113 ? 6.145 -6.516 -1.573 1 96.75 113 LEU A CA 1
ATOM 922 C C . LEU A 1 113 ? 4.629 -6.633 -1.651 1 96.75 113 LEU A C 1
ATOM 924 O O . LEU A 1 113 ? 3.98 -7.027 -0.679 1 96.75 113 LEU A O 1
ATOM 928 N N . VAL A 1 114 ? 4.121 -6.266 -2.795 1 95.56 114 VAL A N 1
ATOM 929 C CA . VAL A 1 114 ? 2.695 -6.438 -3.061 1 95.56 114 VAL A CA 1
ATOM 930 C C . VAL A 1 114 ? 2.504 -7.211 -4.363 1 95.56 114 VAL A C 1
ATOM 932 O O . VAL A 1 114 ? 3.225 -6.988 -5.34 1 95.56 114 VAL A O 1
ATOM 935 N N . GLU A 1 115 ? 1.511 -8.016 -4.348 1 91.56 115 GLU A N 1
ATOM 936 C CA . GLU A 1 115 ? 1.24 -8.82 -5.539 1 91.56 115 GLU A CA 1
ATOM 937 C C . GLU A 1 115 ? 0.777 -7.941 -6.699 1 91.56 115 GLU A C 1
ATOM 939 O O . GLU A 1 115 ? -0.005 -7.008 -6.504 1 91.56 115 GLU A O 1
ATOM 944 N N . THR A 1 116 ? 1.252 -8.25 -7.906 1 85.62 116 THR A N 1
ATOM 945 C CA . THR A 1 116 ? 0.788 -7.512 -9.078 1 85.62 116 THR A CA 1
ATOM 946 C C . THR A 1 116 ? -0.344 -8.266 -9.773 1 85.62 116 THR A C 1
ATOM 948 O O . THR A 1 116 ? -1.069 -7.691 -10.586 1 85.62 116 THR A O 1
ATOM 951 N N . GLY A 1 117 ? -0.404 -9.555 -9.453 1 83.62 117 GLY A N 1
ATOM 952 C CA . GLY A 1 117 ? -1.43 -10.359 -10.102 1 83.62 117 GLY A CA 1
ATOM 953 C C . GLY A 1 117 ? -1.012 -10.867 -11.469 1 83.62 117 GLY A C 1
ATOM 954 O O . GLY A 1 117 ? -1.761 -11.602 -12.109 1 83.62 117 GLY A O 1
ATOM 955 N N . MET A 1 118 ? 0.163 -10.578 -11.875 1 82.06 118 MET A N 1
ATOM 956 C CA . MET A 1 118 ? 0.632 -10.945 -13.203 1 82.06 118 MET A CA 1
ATOM 957 C C . MET A 1 118 ? 0.645 -12.461 -13.383 1 82.06 118 MET A C 1
ATOM 959 O O . MET A 1 118 ? 0.188 -12.977 -14.398 1 82.06 118 MET A O 1
ATOM 963 N N . PHE A 1 119 ? 1.161 -13.133 -12.375 1 84.44 119 PHE A N 1
ATOM 964 C CA . PHE A 1 119 ? 1.163 -14.586 -12.461 1 84.44 119 PHE A CA 1
ATOM 965 C C . PHE A 1 119 ? 1.296 -15.211 -11.078 1 84.44 119 PHE A C 1
ATOM 967 O O . PHE A 1 119 ? 1.781 -14.57 -10.141 1 84.44 119 PHE A O 1
ATOM 974 N N . TYR A 1 120 ? 0.874 -16.484 -11.039 1 88.5 120 TYR A N 1
ATOM 975 C CA . TYR A 1 120 ? 1.016 -17.375 -9.891 1 88.5 120 TYR A CA 1
ATOM 976 C C . TYR A 1 120 ? 1.409 -18.781 -10.336 1 88.5 120 TYR A C 1
ATOM 978 O O . TYR A 1 120 ? 0.781 -19.359 -11.234 1 88.5 120 TYR A O 1
ATOM 986 N N . LEU A 1 121 ? 2.486 -19.234 -9.812 1 89 121 LEU A N 1
ATOM 987 C CA . LEU A 1 121 ? 2.855 -20.641 -9.93 1 89 121 LEU A CA 1
ATOM 988 C C . LEU A 1 121 ? 2.725 -21.344 -8.594 1 89 121 LEU A C 1
ATOM 990 O O . LEU A 1 121 ? 3.234 -20.875 -7.574 1 89 121 LEU A O 1
ATOM 994 N N . THR A 1 122 ? 2.039 -22.484 -8.625 1 92.44 122 THR A N 1
ATOM 995 C CA . THR A 1 122 ? 1.781 -23.156 -7.359 1 92.44 122 THR A CA 1
ATOM 996 C C . THR A 1 122 ? 1.823 -24.672 -7.539 1 92.44 122 THR A C 1
ATOM 998 O O . THR A 1 122 ? 1.302 -25.203 -8.523 1 92.44 122 THR A O 1
ATOM 1001 N N . LYS A 1 123 ? 2.439 -25.344 -6.609 1 93.69 123 LYS A N 1
ATOM 1002 C CA . LYS A 1 123 ? 2.465 -26.797 -6.617 1 93.69 123 LYS A CA 1
ATOM 1003 C C . LYS A 1 123 ? 1.081 -27.375 -6.332 1 93.69 123 LYS A C 1
ATOM 1005 O O . LYS A 1 123 ? 0.324 -26.812 -5.535 1 93.69 123 LYS A O 1
ATOM 1010 N N . ARG A 1 124 ? 0.872 -28.469 -6.852 1 92.25 124 ARG A N 1
ATOM 1011 C CA . ARG A 1 124 ? -0.404 -29.172 -6.738 1 92.25 124 ARG A CA 1
ATOM 1012 C C . ARG A 1 124 ? -0.779 -29.391 -5.277 1 92.25 124 ARG A C 1
ATOM 1014 O O . ARG A 1 124 ? -1.938 -29.219 -4.895 1 92.25 124 ARG A O 1
ATOM 1021 N N . GLU A 1 125 ? 0.127 -29.797 -4.496 1 94.69 125 GLU A N 1
ATOM 1022 C CA . GLU A 1 125 ? -0.142 -30.125 -3.1 1 94.69 125 GLU A CA 1
ATOM 1023 C C . GLU A 1 125 ? -0.76 -28.938 -2.369 1 94.69 125 GLU A C 1
ATOM 1025 O O . GLU A 1 125 ? -1.663 -29.109 -1.547 1 94.69 125 GLU A O 1
ATOM 1030 N N . LEU A 1 126 ? -0.305 -27.781 -2.67 1 92.69 126 LEU A N 1
ATOM 1031 C CA . LEU A 1 126 ? -0.831 -26.578 -2.039 1 92.69 126 LEU A CA 1
ATOM 1032 C C . LEU A 1 126 ? -2.266 -26.312 -2.48 1 92.69 126 LEU A C 1
ATOM 1034 O O . LEU A 1 126 ? -3.109 -25.922 -1.668 1 92.69 126 LEU A O 1
ATOM 1038 N N . LEU A 1 127 ? -2.498 -26.531 -3.641 1 89.5 127 LEU A N 1
ATOM 1039 C CA . LEU A 1 127 ? -3.828 -26.312 -4.199 1 89.5 127 LEU A CA 1
ATOM 1040 C C . LEU A 1 127 ? -4.832 -27.297 -3.598 1 89.5 127 LEU A C 1
ATOM 1042 O O . LEU A 1 127 ? -5.973 -26.922 -3.314 1 89.5 127 LEU A O 1
ATOM 1046 N N . LEU A 1 128 ? -4.41 -28.484 -3.449 1 92.44 128 LEU A N 1
ATOM 1047 C CA . LEU A 1 128 ? -5.27 -29.5 -2.838 1 92.44 128 LEU A CA 1
ATOM 1048 C C . LEU A 1 128 ? -5.617 -29.125 -1.402 1 92.44 128 LEU A C 1
ATOM 1050 O O . LEU A 1 128 ? -6.707 -29.438 -0.918 1 92.44 128 LEU A O 1
ATOM 1054 N N . ASP A 1 129 ? -4.715 -28.375 -0.83 1 91.56 129 ASP A N 1
ATOM 1055 C CA . ASP A 1 129 ? -4.945 -27.891 0.528 1 91.56 129 ASP A CA 1
ATOM 1056 C C . ASP A 1 129 ? -5.844 -26.656 0.528 1 91.56 129 ASP A C 1
ATOM 1058 O O . ASP A 1 129 ? -6.184 -26.125 1.589 1 91.56 129 ASP A O 1
ATOM 1062 N N . GLY A 1 130 ? -6.113 -26.172 -0.579 1 88.25 130 GLY A N 1
ATOM 1063 C CA . GLY A 1 130 ? -7.059 -25.078 -0.705 1 88.25 130 GLY A CA 1
ATOM 1064 C C . GLY A 1 130 ? -6.395 -23.719 -0.673 1 88.25 130 GLY A C 1
ATOM 1065 O O . GLY A 1 130 ? -7.027 -22.719 -0.324 1 88.25 130 GLY A O 1
ATOM 1066 N N . THR A 1 131 ? -5.082 -23.703 -0.953 1 89.62 131 THR A N 1
ATOM 1067 C CA . THR A 1 131 ? -4.375 -22.422 -0.908 1 89.62 131 THR A CA 1
ATOM 1068 C C . THR A 1 131 ? -3.443 -22.281 -2.107 1 89.62 131 THR A C 1
ATOM 1070 O O . THR A 1 131 ? -2.986 -23.281 -2.67 1 89.62 131 THR A O 1
ATOM 1073 N N . PHE A 1 132 ? -3.197 -20.984 -2.447 1 90.38 132 PHE A N 1
ATOM 1074 C CA . PHE A 1 132 ? -2.23 -20.703 -3.504 1 90.38 132 PHE A CA 1
ATOM 1075 C C . PHE A 1 132 ? -0.843 -20.469 -2.92 1 90.38 132 PHE A C 1
ATOM 1077 O O . PHE A 1 132 ? 0.162 -20.609 -3.619 1 90.38 132 PHE A O 1
ATOM 1084 N N . GLN A 1 133 ? -0.85 -20.141 -1.637 1 93.62 133 GLN A N 1
ATOM 1085 C CA . GLN A 1 133 ? 0.395 -19.656 -1.05 1 93.62 133 GLN A CA 1
ATOM 1086 C C . GLN A 1 133 ? 0.623 -20.266 0.333 1 93.62 133 GLN A C 1
ATOM 1088 O O . GLN A 1 133 ? -0.325 -20.688 0.993 1 93.62 133 GLN A O 1
ATOM 1093 N N . ASN A 1 134 ? 1.904 -20.406 0.738 1 92.56 134 ASN A N 1
ATOM 1094 C CA . ASN A 1 134 ? 2.314 -20.891 2.053 1 92.56 134 ASN A CA 1
ATOM 1095 C C . ASN A 1 134 ? 3.617 -20.234 2.508 1 92.56 134 ASN A C 1
ATOM 1097 O O . ASN A 1 134 ? 3.926 -19.109 2.105 1 92.56 134 ASN A O 1
ATOM 1101 N N . ASP A 1 135 ? 4.352 -20.906 3.406 1 92.69 135 ASP A N 1
ATOM 1102 C CA . ASP A 1 135 ? 5.543 -20.312 3.996 1 92.69 135 ASP A CA 1
ATOM 1103 C C . ASP A 1 135 ? 6.781 -20.578 3.143 1 92.69 135 ASP A C 1
ATOM 1105 O O . ASP A 1 135 ? 7.891 -20.203 3.51 1 92.69 135 ASP A O 1
ATOM 1109 N N . ARG A 1 136 ? 6.594 -21.188 2.018 1 95 136 ARG A N 1
ATOM 1110 C CA . ARG A 1 136 ? 7.703 -21.453 1.102 1 95 136 ARG A CA 1
ATOM 1111 C C . ARG A 1 136 ? 7.461 -20.766 -0.245 1 95 136 ARG A C 1
ATOM 1113 O O . ARG A 1 136 ? 7.695 -21.375 -1.297 1 95 136 ARG A O 1
ATOM 1120 N N . CYS A 1 137 ? 7.027 -19.578 -0.142 1 96.94 137 CYS A N 1
ATOM 1121 C CA . CYS A 1 137 ? 6.781 -18.766 -1.326 1 96.94 137 CYS A CA 1
ATOM 1122 C C . CYS A 1 137 ? 8.008 -17.922 -1.679 1 96.94 137 CYS A C 1
ATOM 1124 O O . CYS A 1 137 ? 8.711 -17.453 -0.791 1 96.94 137 CYS A O 1
ATOM 1126 N N . LYS A 1 138 ? 8.203 -17.797 -2.932 1 97.62 138 LYS A N 1
ATOM 1127 C CA . LYS A 1 138 ? 9.141 -16.812 -3.482 1 97.62 138 LYS A CA 1
ATOM 1128 C C . LYS A 1 138 ? 8.438 -15.883 -4.461 1 97.62 138 LYS A C 1
ATOM 1130 O O . LYS A 1 138 ? 7.262 -16.062 -4.77 1 97.62 138 LYS A O 1
ATOM 1135 N N . VAL A 1 139 ? 9.203 -14.828 -4.812 1 96.94 139 VAL A N 1
ATOM 1136 C CA . VAL A 1 139 ? 8.555 -13.867 -5.703 1 96.94 139 VAL A CA 1
ATOM 1137 C C . VAL A 1 139 ? 9.523 -13.445 -6.805 1 96.94 139 VAL A C 1
ATOM 1139 O O . VAL A 1 139 ? 10.742 -13.586 -6.656 1 96.94 139 VAL A O 1
ATOM 1142 N N . VAL A 1 140 ? 8.93 -13.094 -7.871 1 94.56 140 VAL A N 1
ATOM 1143 C CA . VAL A 1 140 ? 9.625 -12.305 -8.883 1 94.56 140 VAL A CA 1
ATOM 1144 C C . VAL A 1 140 ? 9.234 -10.836 -8.758 1 94.56 140 VAL A C 1
ATOM 1146 O O . VAL A 1 140 ? 8.055 -10.492 -8.828 1 94.56 140 VAL A O 1
ATOM 1149 N N . VAL A 1 141 ? 10.195 -10.016 -8.547 1 95.56 141 VAL A N 1
ATOM 1150 C CA . VAL A 1 141 ? 9.914 -8.594 -8.352 1 95.56 141 VAL A CA 1
ATOM 1151 C C . VAL A 1 141 ? 9.891 -7.879 -9.703 1 95.56 141 VAL A C 1
ATOM 1153 O O . VAL A 1 141 ? 10.898 -7.832 -10.398 1 95.56 141 VAL A O 1
ATOM 1156 N N . ILE A 1 142 ? 8.758 -7.367 -9.969 1 92.25 142 ILE A N 1
ATOM 1157 C CA . ILE A 1 142 ? 8.531 -6.641 -11.219 1 92.25 142 ILE A CA 1
ATOM 1158 C C . ILE A 1 142 ? 8.961 -5.184 -11.047 1 92.25 142 ILE A C 1
ATOM 1160 O O . ILE A 1 142 ? 8.633 -4.547 -10.047 1 92.25 142 ILE A O 1
ATOM 1164 N N . ASP A 1 143 ? 9.648 -4.762 -12 1 91.62 143 ASP A N 1
ATOM 1165 C CA . ASP A 1 143 ? 10.039 -3.355 -11.977 1 91.62 143 ASP A CA 1
ATOM 1166 C C . ASP A 1 143 ? 8.82 -2.441 -11.898 1 91.62 143 ASP A C 1
ATOM 1168 O O . ASP A 1 143 ? 7.801 -2.697 -12.539 1 91.62 143 ASP A O 1
ATOM 1172 N N . LYS A 1 144 ? 9.039 -1.331 -11.227 1 88 144 LYS A N 1
ATOM 1173 C CA . LYS A 1 144 ? 7.926 -0.419 -10.969 1 88 144 LYS A CA 1
ATOM 1174 C C . LYS A 1 144 ? 7.293 0.058 -12.273 1 88 144 LYS A C 1
ATOM 1176 O O . LYS A 1 144 ? 6.066 0.11 -12.391 1 88 144 LYS A O 1
ATOM 1181 N N . ASP A 1 145 ? 8.109 0.386 -13.211 1 84.25 145 ASP A N 1
ATOM 1182 C CA . ASP A 1 145 ? 7.594 0.887 -14.484 1 84.25 145 ASP A CA 1
ATOM 1183 C C . ASP A 1 145 ? 6.77 -0.179 -15.203 1 84.25 145 ASP A C 1
ATOM 1185 O O . ASP A 1 145 ? 5.715 0.12 -15.766 1 84.25 145 ASP A O 1
ATOM 1189 N N . ASP A 1 146 ? 7.238 -1.365 -15.141 1 83.44 146 ASP A N 1
ATOM 1190 C CA . ASP A 1 146 ? 6.5 -2.467 -15.75 1 83.44 146 ASP A CA 1
ATOM 1191 C C . ASP A 1 146 ? 5.191 -2.729 -15.008 1 83.44 146 ASP A C 1
ATOM 1193 O O . ASP A 1 146 ? 4.156 -2.967 -15.641 1 83.44 146 ASP A O 1
ATOM 1197 N N . ALA A 1 147 ? 5.25 -2.668 -13.727 1 83.19 147 ALA A N 1
ATOM 1198 C CA . ALA A 1 147 ? 4.062 -2.902 -12.914 1 83.19 147 ALA A CA 1
ATOM 1199 C C . ALA A 1 147 ? 2.992 -1.848 -13.18 1 83.19 147 ALA A C 1
ATOM 1201 O O . ALA A 1 147 ? 1.803 -2.166 -13.266 1 83.19 147 ALA A O 1
ATOM 1202 N N . LEU A 1 148 ? 3.393 -0.665 -13.297 1 77.25 148 LEU A N 1
ATOM 1203 C CA . LEU A 1 148 ? 2.482 0.442 -13.57 1 77.25 148 LEU A CA 1
ATOM 1204 C C . LEU A 1 148 ? 1.808 0.271 -14.93 1 77.25 148 LEU A C 1
ATOM 1206 O O . LEU A 1 148 ? 0.606 0.515 -15.062 1 77.25 148 LEU A O 1
ATOM 1210 N N . GLU A 1 149 ? 2.615 -0.063 -15.859 1 72.88 149 GLU A N 1
ATOM 1211 C CA . GLU A 1 149 ? 2.072 -0.283 -17.188 1 72.88 149 GLU A CA 1
ATOM 1212 C C . GLU A 1 149 ? 1.003 -1.37 -17.188 1 72.88 149 GLU A C 1
ATOM 1214 O O . GLU A 1 149 ? -0.031 -1.238 -17.844 1 72.88 149 GLU A O 1
ATOM 1219 N N . LEU A 1 150 ? 1.275 -2.342 -16.469 1 72.25 150 LEU A N 1
ATOM 1220 C CA . LEU A 1 150 ? 0.339 -3.457 -16.359 1 72.25 150 LEU A CA 1
ATOM 1221 C C . LEU A 1 150 ? -0.966 -3.012 -15.711 1 72.25 150 LEU A C 1
ATOM 1223 O O . LEU A 1 150 ? -2.049 -3.404 -16.141 1 72.25 150 LEU A O 1
ATOM 1227 N N . ASP A 1 151 ? -0.848 -2.203 -14.695 1 70.75 151 ASP A N 1
ATOM 1228 C CA . ASP A 1 151 ? -2.035 -1.689 -14.023 1 70.75 151 ASP A CA 1
ATOM 1229 C C . ASP A 1 151 ? -2.861 -0.806 -14.953 1 70.75 151 ASP A C 1
ATOM 1231 O O . ASP A 1 151 ? -4.09 -0.872 -14.953 1 70.75 151 ASP A O 1
ATOM 1235 N N . ASP A 1 152 ? -2.113 -0.002 -15.641 1 66.75 152 ASP A N 1
ATOM 1236 C CA . ASP A 1 152 ? -2.785 0.881 -16.594 1 66.75 152 ASP A CA 1
ATOM 1237 C C . ASP A 1 152 ? -3.557 0.079 -17.641 1 66.75 152 ASP A C 1
ATOM 1239 O O . ASP A 1 152 ? -4.684 0.433 -18 1 66.75 152 ASP A O 1
ATOM 1243 N N . PHE A 1 153 ? -2.891 -0.897 -18.078 1 63.69 153 PHE A N 1
ATOM 1244 C CA . PHE A 1 153 ? -3.521 -1.736 -19.094 1 63.69 153 PHE A CA 1
ATOM 1245 C C . PHE A 1 153 ? -4.766 -2.414 -18.531 1 63.69 153 PHE A C 1
ATOM 1247 O O . PHE A 1 153 ? -5.789 -2.508 -19.219 1 63.69 153 PHE A O 1
ATOM 1254 N N . ASN A 1 154 ? -4.648 -2.779 -17.344 1 62.44 154 ASN A N 1
ATOM 1255 C CA . ASN A 1 154 ? -5.785 -3.436 -16.703 1 62.44 154 ASN A CA 1
ATOM 1256 C C . ASN A 1 154 ? -6.93 -2.459 -16.453 1 62.44 154 ASN A C 1
ATOM 1258 O O . ASN A 1 154 ? -8.102 -2.812 -16.609 1 62.44 154 ASN A O 1
ATOM 1262 N N . ASP A 1 155 ? -6.539 -1.29 -16.031 1 60.53 155 ASP A N 1
ATOM 1263 C CA . ASP A 1 155 ? -7.543 -0.254 -15.812 1 60.53 155 ASP A CA 1
ATOM 1264 C C . ASP A 1 155 ? -8.25 0.118 -17.109 1 60.53 155 ASP A C 1
ATOM 1266 O O . ASP A 1 155 ? -9.461 0.34 -17.125 1 60.53 155 ASP A O 1
ATOM 1270 N N . LEU A 1 156 ? -7.43 0.245 -18.078 1 54.72 156 LEU A N 1
ATOM 1271 C CA . LEU A 1 156 ? -7.992 0.582 -19.375 1 54.72 156 LEU A CA 1
ATOM 1272 C C . LEU A 1 156 ? -8.961 -0.501 -19.844 1 54.72 156 LEU A C 1
ATOM 1274 O O . LEU A 1 156 ? -10.023 -0.197 -20.391 1 54.72 156 LEU A O 1
ATOM 1278 N N . LYS A 1 157 ? -8.508 -1.661 -19.672 1 52.22 157 LYS A N 1
ATOM 1279 C CA . LYS A 1 157 ? -9.367 -2.773 -20.078 1 52.22 157 LYS A CA 1
ATOM 1280 C C . LYS A 1 157 ? -10.664 -2.781 -19.266 1 52.22 157 LYS A C 1
ATOM 1282 O O . LYS A 1 157 ? -11.742 -3.043 -19.797 1 52.22 157 LYS A O 1
ATOM 1287 N N . TYR A 1 158 ? -10.484 -2.43 -18.062 1 50.56 158 TYR A N 1
ATOM 1288 C CA . TYR A 1 158 ? -11.656 -2.348 -17.203 1 50.56 158 TYR A CA 1
ATOM 1289 C C . TYR A 1 158 ? -12.586 -1.226 -17.641 1 50.56 158 TYR A C 1
ATOM 1291 O O . TYR A 1 158 ? -13.812 -1.4 -17.688 1 50.56 158 TYR A O 1
ATOM 1299 N N . ALA A 1 159 ? -11.953 -0.153 -17.891 1 46.53 159 ALA A N 1
ATOM 1300 C CA . ALA A 1 159 ? -12.75 0.979 -18.359 1 46.53 159 ALA A CA 1
ATOM 1301 C C . ALA A 1 159 ? -13.469 0.647 -19.656 1 46.53 159 ALA A C 1
ATOM 1303 O O . ALA A 1 159 ? -14.625 1.013 -19.859 1 46.53 159 ALA A O 1
ATOM 1304 N N . ARG A 1 160 ? -12.742 0.005 -20.469 1 43.44 160 ARG A N 1
ATOM 1305 C CA . ARG A 1 160 ? -13.336 -0.378 -21.75 1 43.44 160 ARG A CA 1
ATOM 1306 C C . ARG A 1 160 ? -14.484 -1.363 -21.547 1 43.44 160 ARG A C 1
ATOM 1308 O O . ARG A 1 160 ? -15.508 -1.281 -22.234 1 43.44 160 ARG A O 1
ATOM 1315 N N . TYR A 1 161 ? -14.328 -2.129 -20.609 1 44.53 161 TYR A N 1
ATOM 1316 C CA . TYR A 1 161 ? -15.383 -3.094 -20.312 1 44.53 161 TYR A CA 1
ATOM 1317 C C . TYR A 1 161 ? -16.609 -2.404 -19.719 1 44.53 161 TYR A C 1
ATOM 1319 O O . TYR A 1 161 ? -17.75 -2.803 -19.984 1 44.53 161 TYR A O 1
ATOM 1327 N N . LEU A 1 162 ? -16.297 -1.438 -18.906 1 44.25 162 LEU A N 1
ATOM 1328 C CA . LEU A 1 162 ? -17.406 -0.698 -18.328 1 44.25 162 LEU A CA 1
ATOM 1329 C C . LEU A 1 162 ? -18.141 0.11 -19.391 1 44.25 162 LEU A C 1
ATOM 1331 O O . LEU A 1 162 ? -19.344 0.358 -19.281 1 44.25 162 LEU A O 1
ATOM 1335 N N . LEU A 1 163 ? -17.438 0.492 -20.297 1 41.88 163 LEU A N 1
ATOM 1336 C CA . LEU A 1 163 ? -18.047 1.266 -21.375 1 41.88 163 LEU A CA 1
ATOM 1337 C C . LEU A 1 163 ? -18.719 0.348 -22.391 1 41.88 163 LEU A C 1
ATOM 1339 O O . LEU A 1 163 ? -19.656 0.766 -23.078 1 41.88 163 LEU A O 1
ATOM 1343 N N . GLU A 1 164 ? -18.312 -0.81 -22.453 1 41.06 164 GLU A N 1
ATOM 1344 C CA . GLU A 1 164 ? -19.016 -1.701 -23.375 1 41.06 164 GLU A CA 1
ATOM 1345 C C . GLU A 1 164 ? -20.219 -2.365 -22.688 1 41.06 164 GLU A C 1
ATOM 1347 O O . GLU A 1 164 ? -21.266 -2.541 -23.312 1 41.06 164 GLU A O 1
ATOM 1352 N N . MET B 1 1 ? 9.539 28.812 -3.32 1 29.34 1 MET B N 1
ATOM 1353 C CA . MET B 1 1 ? 8.656 28.078 -2.412 1 29.34 1 MET B CA 1
ATOM 1354 C C . MET B 1 1 ? 7.691 29.031 -1.72 1 29.34 1 MET B C 1
ATOM 1356 O O . MET B 1 1 ? 8.117 30 -1.083 1 29.34 1 MET B O 1
ATOM 1360 N N . HIS B 1 2 ? 6.617 29.234 -2.441 1 30.81 2 HIS B N 1
ATOM 1361 C CA . HIS B 1 2 ? 5.879 30.344 -1.857 1 30.81 2 HIS B CA 1
ATOM 1362 C C . HIS B 1 2 ? 4.875 29.859 -0.818 1 30.81 2 HIS B C 1
ATOM 1364 O O . HIS B 1 2 ? 4.148 28.891 -1.057 1 30.81 2 HIS B O 1
ATOM 1370 N N . VAL B 1 3 ? 5.215 29.891 0.444 1 41.28 3 VAL B N 1
ATOM 1371 C CA . VAL B 1 3 ? 4.34 29.75 1.603 1 41.28 3 VAL B CA 1
ATOM 1372 C C . VAL B 1 3 ? 3.332 30.891 1.632 1 41.28 3 VAL B C 1
ATOM 1374 O O . VAL B 1 3 ? 3.715 32.062 1.584 1 41.28 3 VAL B O 1
ATOM 1377 N N . VAL B 1 4 ? 2.152 30.594 0.997 1 39.66 4 VAL B N 1
ATOM 1378 C CA . VAL B 1 4 ? 1.229 31.719 1.066 1 39.66 4 VAL B CA 1
ATOM 1379 C C . VAL B 1 4 ? 0.459 31.688 2.385 1 39.66 4 VAL B C 1
ATOM 1381 O O . VAL B 1 4 ? 0.018 30.609 2.818 1 39.66 4 VAL B O 1
ATOM 1384 N N . GLN B 1 5 ? 0.576 32.594 3.145 1 43.06 5 GLN B N 1
ATOM 1385 C CA . GLN B 1 5 ? -0.165 32.875 4.371 1 43.06 5 GLN B CA 1
ATOM 1386 C C . GLN B 1 5 ? -1.595 33.312 4.059 1 43.06 5 GLN B C 1
ATOM 1388 O O . GLN B 1 5 ? -1.812 34.219 3.279 1 43.06 5 GLN B O 1
ATOM 1393 N N . THR B 1 6 ? -2.451 32.25 3.785 1 38.22 6 THR B N 1
ATOM 1394 C CA . THR B 1 6 ? -3.787 32.844 3.719 1 38.22 6 THR B CA 1
ATOM 1395 C C . THR B 1 6 ? -4.438 32.844 5.098 1 38.22 6 THR B C 1
ATOM 1397 O O . THR B 1 6 ? -4.359 31.875 5.844 1 38.22 6 THR B O 1
ATOM 1400 N N . LYS B 1 7 ? -4.406 33.938 5.684 1 40.72 7 LYS B N 1
ATOM 1401 C CA . LYS B 1 7 ? -5.086 34.219 6.945 1 40.72 7 LYS B CA 1
ATOM 1402 C C . LYS B 1 7 ? -6.586 33.938 6.832 1 40.72 7 LYS B C 1
ATOM 1404 O O . LYS B 1 7 ? -7.27 34.531 6 1 40.72 7 LYS B O 1
ATOM 1409 N N . HIS B 1 8 ? -6.965 32.688 6.891 1 38.56 8 HIS B N 1
ATOM 1410 C CA . HIS B 1 8 ? -8.414 32.688 7.031 1 38.56 8 HIS B CA 1
ATOM 1411 C C . HIS B 1 8 ? -8.836 33.094 8.438 1 38.56 8 HIS B C 1
ATOM 1413 O O . HIS B 1 8 ? -8.016 33.094 9.359 1 38.56 8 HIS B O 1
ATOM 1419 N N . ALA B 1 9 ? -10.133 33.438 8.617 1 37.38 9 ALA B N 1
ATOM 1420 C CA . ALA B 1 9 ? -10.805 34.031 9.758 1 37.38 9 ALA B CA 1
ATOM 1421 C C . ALA B 1 9 ? -10.391 33.375 11.07 1 37.38 9 ALA B C 1
ATOM 1423 O O . ALA B 1 9 ? -10.328 34.031 12.109 1 37.38 9 ALA B O 1
ATOM 1424 N N . HIS B 1 10 ? -10.461 32.094 11.148 1 40.5 10 HIS B N 1
ATOM 1425 C CA . HIS B 1 10 ? -10.398 31.562 12.508 1 40.5 10 HIS B CA 1
ATOM 1426 C C . HIS B 1 10 ? -8.961 31.281 12.93 1 40.5 10 HIS B C 1
ATOM 1428 O O . HIS B 1 10 ? -8.711 30.453 13.797 1 40.5 10 HIS B O 1
ATOM 1434 N N . GLY B 1 11 ? -8.055 32.125 12.539 1 43.69 11 GLY B N 1
ATOM 1435 C CA . GLY B 1 11 ? -6.699 32.219 13.047 1 43.69 11 GLY B CA 1
ATOM 1436 C C . GLY B 1 11 ? -5.777 31.141 12.484 1 43.69 11 GLY B C 1
ATOM 1437 O O . GLY B 1 11 ? -4.621 31.031 12.898 1 43.69 11 GLY B O 1
ATOM 1438 N N . ALA B 1 12 ? -6.336 30.172 11.93 1 45.62 12 ALA B N 1
ATOM 1439 C CA . ALA B 1 12 ? -5.395 29.172 11.445 1 45.62 12 ALA B CA 1
ATOM 1440 C C . ALA B 1 12 ? -4.715 29.625 10.156 1 45.62 12 ALA B C 1
ATOM 1442 O O . ALA B 1 12 ? -5.371 30.156 9.266 1 45.62 12 ALA B O 1
ATOM 1443 N N . LYS B 1 13 ? -3.406 29.906 10.188 1 45.44 13 LYS B N 1
ATOM 1444 C CA . LYS B 1 13 ? -2.619 30.266 9.016 1 45.44 13 LYS B CA 1
ATOM 1445 C C . LYS B 1 13 ? -2.355 29.047 8.133 1 45.44 13 LYS B C 1
ATOM 1447 O O . LYS B 1 13 ? -1.853 28.031 8.609 1 45.44 13 LYS B O 1
ATOM 1452 N N . VAL B 1 14 ? -3.256 28.984 7.098 1 46.62 14 VAL B N 1
ATOM 1453 C CA . VAL B 1 14 ? -3.127 27.922 6.113 1 46.62 14 VAL B CA 1
ATOM 1454 C C . VAL B 1 14 ? -2.012 28.25 5.125 1 46.62 14 VAL B C 1
ATOM 1456 O O . VAL B 1 14 ? -1.955 29.375 4.602 1 46.62 14 VAL B O 1
ATOM 1459 N N . HIS B 1 15 ? -0.871 27.609 5.211 1 47.88 15 HIS B N 1
ATOM 1460 C CA . HIS B 1 15 ? 0.15 27.734 4.176 1 47.88 15 HIS B CA 1
ATOM 1461 C C . HIS B 1 15 ? -0.143 26.828 2.992 1 47.88 15 HIS B C 1
ATOM 1463 O O . HIS B 1 15 ? -0.438 25.641 3.178 1 47.88 15 HIS B O 1
ATOM 1469 N N . LYS B 1 16 ? -0.565 27.562 1.899 1 44.91 16 LYS B N 1
ATOM 1470 C CA . LYS B 1 16 ? -0.801 26.828 0.662 1 44.91 16 LYS B CA 1
ATOM 1471 C C . LYS B 1 16 ? 0.514 26.375 0.032 1 44.91 16 LYS B C 1
ATOM 1473 O O . LYS B 1 16 ? 1.462 27.156 -0.065 1 44.91 16 LYS B O 1
ATOM 1478 N N . ARG B 1 17 ? 0.926 25.234 0.162 1 43.88 17 ARG B N 1
ATOM 1479 C CA . ARG B 1 17 ? 2.08 24.781 -0.605 1 43.88 17 ARG B CA 1
ATOM 1480 C C . ARG B 1 17 ? 1.694 24.484 -2.049 1 43.88 17 ARG B C 1
ATOM 1482 O O . ARG B 1 17 ? 0.638 23.891 -2.303 1 43.88 17 ARG B O 1
ATOM 1489 N N . LEU B 1 18 ? 2.203 25.25 -2.947 1 35.25 18 LEU B N 1
ATOM 1490 C CA . LEU B 1 18 ? 2.109 24.953 -4.375 1 35.25 18 LEU B CA 1
ATOM 1491 C C . LEU B 1 18 ? 2.451 23.5 -4.66 1 35.25 18 LEU B C 1
ATOM 1493 O O . LEU B 1 18 ? 3.133 22.859 -3.865 1 35.25 18 LEU B O 1
ATOM 1497 N N . GLU B 1 19 ? 1.994 23 -5.98 1 35.06 19 GLU B N 1
ATOM 1498 C CA . GLU B 1 19 ? 1.678 21.75 -6.656 1 35.06 19 GLU B CA 1
ATOM 1499 C C . GLU B 1 19 ? 2.867 20.797 -6.629 1 35.06 19 GLU B C 1
ATOM 1501 O O . GLU B 1 19 ? 2.805 19.703 -7.203 1 35.06 19 GLU B O 1
ATOM 1506 N N . ASN B 1 20 ? 4.109 21.281 -6.609 1 35.06 20 ASN B N 1
ATOM 1507 C CA . ASN B 1 20 ? 4.938 20.188 -7.121 1 35.06 20 ASN B CA 1
ATOM 1508 C C . ASN B 1 20 ? 4.738 18.906 -6.316 1 35.06 20 ASN B C 1
ATOM 1510 O O . ASN B 1 20 ? 5 18.891 -5.113 1 35.06 20 ASN B O 1
ATOM 1514 N N . LEU B 1 21 ? 3.719 18.234 -6.551 1 38.34 21 LEU B N 1
ATOM 1515 C CA . LEU B 1 21 ? 3.014 17.078 -5.977 1 38.34 21 LEU B CA 1
ATOM 1516 C C . LEU B 1 21 ? 3.998 16.016 -5.516 1 38.34 21 LEU B C 1
ATOM 1518 O O . LEU B 1 21 ? 3.613 14.859 -5.301 1 38.34 21 LEU B O 1
ATOM 1522 N N . ALA B 1 22 ? 5.223 15.938 -5.988 1 37.53 22 ALA B N 1
ATOM 1523 C CA . ALA B 1 22 ? 5.898 14.688 -5.648 1 37.53 22 ALA B CA 1
ATOM 1524 C C . ALA B 1 22 ? 5.785 14.391 -4.156 1 37.53 22 ALA B C 1
ATOM 1526 O O . ALA B 1 22 ? 5.605 15.305 -3.348 1 37.53 22 ALA B O 1
ATOM 1527 N N . GLN B 1 23 ? 5.41 13.18 -3.625 1 42.34 23 GLN B N 1
ATOM 1528 C CA . GLN B 1 23 ? 5.59 12.695 -2.26 1 42.34 23 GLN B CA 1
ATOM 1529 C C . GLN B 1 23 ? 6.547 13.594 -1.481 1 42.34 23 GLN B C 1
ATOM 1531 O O . GLN B 1 23 ? 6.441 13.711 -0.259 1 42.34 23 GLN B O 1
ATOM 1536 N N . ASP B 1 24 ? 7.359 14.383 -2.145 1 41.25 24 ASP B N 1
ATOM 1537 C CA . ASP B 1 24 ? 8.492 15.25 -1.835 1 41.25 24 ASP B CA 1
ATOM 1538 C C . ASP B 1 24 ? 8.023 16.672 -1.537 1 41.25 24 ASP B C 1
ATOM 1540 O O . ASP B 1 24 ? 8.844 17.562 -1.291 1 41.25 24 ASP B O 1
ATOM 1544 N N . THR B 1 25 ? 6.855 16.969 -1.711 1 44.88 25 THR B N 1
ATOM 1545 C CA . THR B 1 25 ? 6.582 18.406 -1.707 1 44.88 25 THR B CA 1
ATOM 1546 C C . THR B 1 25 ? 6.27 18.891 -0.295 1 44.88 25 THR B C 1
ATOM 1548 O O . THR B 1 25 ? 5.953 20.062 -0.094 1 44.88 25 THR B O 1
ATOM 1551 N N . THR B 1 26 ? 5.898 18.094 0.51 1 54.78 26 THR B N 1
ATOM 1552 C CA . THR B 1 26 ? 5.766 18.641 1.857 1 54.78 26 THR B CA 1
ATOM 1553 C C . THR B 1 26 ? 7.016 19.422 2.248 1 54.78 26 THR B C 1
ATOM 1555 O O . THR B 1 26 ? 8.141 18.953 2.047 1 54.78 26 THR B O 1
ATOM 1558 N N . PRO B 1 27 ? 6.723 20.797 2.463 1 59.22 27 PRO B N 1
ATOM 1559 C CA . PRO B 1 27 ? 7.91 21.5 2.955 1 59.22 27 PRO B CA 1
ATOM 1560 C C . PRO B 1 27 ? 8.719 20.672 3.947 1 59.22 27 PRO B C 1
ATOM 1562 O O . PRO B 1 27 ? 8.148 19.891 4.715 1 59.22 27 PRO B O 1
ATOM 1565 N N . SER B 1 28 ? 9.93 20.922 3.738 1 72.31 28 SER B N 1
ATOM 1566 C CA . SER B 1 28 ? 10.805 20.234 4.699 1 72.31 28 SER B CA 1
ATOM 1567 C C . SER B 1 28 ? 10.547 20.734 6.117 1 72.31 28 SER B C 1
ATOM 1569 O O . SER B 1 28 ? 10.047 21.844 6.316 1 72.31 28 SER B O 1
ATOM 1571 N N . ILE B 1 29 ? 10.688 19.891 6.984 1 83.31 29 ILE B N 1
ATOM 1572 C CA . ILE B 1 29 ? 10.57 20.234 8.398 1 83.31 29 ILE B CA 1
ATOM 1573 C C . ILE B 1 29 ? 11.391 21.484 8.695 1 83.31 29 ILE B C 1
ATOM 1575 O O . ILE B 1 29 ? 10.977 22.328 9.492 1 83.31 29 ILE B O 1
ATOM 1579 N N . GLU B 1 30 ? 12.461 21.688 7.969 1 82.62 30 GLU B N 1
ATOM 1580 C CA . GLU B 1 30 ? 13.336 22.828 8.172 1 82.62 30 GLU B CA 1
ATOM 1581 C C . GLU B 1 30 ? 12.641 24.125 7.754 1 82.62 30 GLU B C 1
ATOM 1583 O O . GLU B 1 30 ? 12.734 25.141 8.453 1 82.62 30 GLU B O 1
ATOM 1588 N N . ALA B 1 31 ? 12.008 24.016 6.656 1 80 31 ALA B N 1
ATOM 1589 C CA . ALA B 1 31 ? 11.305 25.203 6.156 1 80 31 ALA B CA 1
ATOM 1590 C C . ALA B 1 31 ? 10.188 25.609 7.113 1 80 31 ALA B C 1
ATOM 1592 O O . ALA B 1 31 ? 10 26.812 7.371 1 80 31 ALA B O 1
ATOM 1593 N N . VAL B 1 32 ? 9.547 24.688 7.66 1 84.12 32 VAL B N 1
ATOM 1594 C CA . VAL B 1 32 ? 8.438 24.969 8.57 1 84.12 32 VAL B CA 1
ATOM 1595 C C . VAL B 1 32 ? 8.984 25.5 9.891 1 84.12 32 VAL B C 1
ATOM 1597 O O . VAL B 1 32 ? 8.414 26.422 10.477 1 84.12 32 VAL B O 1
ATOM 1600 N N . GLN B 1 33 ? 10.078 24.922 10.32 1 87.25 33 GLN B N 1
ATOM 1601 C CA . GLN B 1 33 ? 10.711 25.406 11.547 1 87.25 33 GLN B CA 1
ATOM 1602 C C . GLN B 1 33 ? 11.133 26.859 11.406 1 87.25 33 GLN B C 1
ATOM 1604 O O . GLN B 1 33 ? 10.906 27.672 12.305 1 87.25 33 GLN B O 1
ATOM 1609 N N . ASP B 1 34 ? 11.727 27.188 10.297 1 82.06 34 ASP B N 1
ATOM 1610 C CA . ASP B 1 34 ? 12.141 28.562 10.039 1 82.06 34 ASP B CA 1
ATOM 1611 C C . ASP B 1 34 ? 10.953 29.516 10.102 1 82.06 34 ASP B C 1
ATOM 1613 O O . ASP B 1 34 ? 11.047 30.594 10.688 1 82.06 34 ASP B O 1
ATOM 1617 N N . PHE B 1 35 ? 9.977 29.094 9.602 1 79.38 35 PHE B N 1
ATOM 1618 C CA . PHE B 1 35 ? 8.758 29.906 9.57 1 79.38 35 PHE B CA 1
ATOM 1619 C C . PHE B 1 35 ? 8.25 30.172 10.977 1 79.38 35 PHE B C 1
ATOM 1621 O O . PHE B 1 35 ? 7.977 31.312 11.336 1 79.38 35 PHE B O 1
ATOM 1628 N N . ILE B 1 36 ? 8.125 29.141 11.742 1 85.19 36 ILE B N 1
ATOM 1629 C CA . ILE B 1 36 ? 7.496 29.297 13.047 1 85.19 36 ILE B CA 1
ATOM 1630 C C . ILE B 1 36 ? 8.438 30.047 13.992 1 85.19 36 ILE B C 1
ATOM 1632 O O . ILE B 1 36 ? 7.988 30.703 14.938 1 85.19 36 ILE B O 1
ATOM 1636 N N . GLN B 1 37 ? 9.672 29.906 13.773 1 88.56 37 GLN B N 1
ATOM 1637 C CA . GLN B 1 37 ? 10.625 30.688 14.57 1 88.56 37 GLN B CA 1
ATOM 1638 C C . GLN B 1 37 ? 10.453 32.188 14.328 1 88.56 37 GLN B C 1
ATOM 1640 O O . GLN B 1 37 ? 10.617 33 15.25 1 88.56 37 GLN B O 1
ATOM 1645 N N . GLY B 1 38 ? 10.133 32.531 13.141 1 85.19 38 GLY B N 1
ATOM 1646 C CA . GLY B 1 38 ? 9.898 33.906 12.812 1 85.19 38 GLY B CA 1
ATOM 1647 C C . GLY B 1 38 ? 8.523 34.406 13.219 1 85.19 38 GLY B C 1
ATOM 1648 O O . GLY B 1 38 ? 8.242 35.594 13.18 1 85.19 38 GLY B O 1
ATOM 1649 N N . HIS B 1 39 ? 7.66 33.438 13.609 1 84.12 39 HIS B N 1
ATOM 1650 C CA . HIS B 1 39 ? 6.285 33.75 13.984 1 84.12 39 HIS B CA 1
ATOM 1651 C C . HIS B 1 39 ? 5.918 33.125 15.32 1 84.12 39 HIS B C 1
ATOM 1653 O O . HIS B 1 39 ? 5.176 32.156 15.359 1 84.12 39 HIS B O 1
ATOM 1659 N N . PRO B 1 40 ? 6.273 33.75 16.406 1 87.44 40 PRO B N 1
ATOM 1660 C CA . PRO B 1 40 ? 6.156 33.156 17.734 1 87.44 40 PRO B CA 1
ATOM 1661 C C . PRO B 1 40 ? 4.707 32.969 18.172 1 87.44 40 PRO B C 1
ATOM 1663 O O . PRO B 1 40 ? 4.422 32.188 19.078 1 87.44 40 PRO B O 1
ATOM 1666 N N . ASN B 1 41 ? 3.752 33.625 17.547 1 85.25 41 ASN B N 1
ATOM 1667 C CA . ASN B 1 41 ? 2.355 33.531 17.969 1 85.25 41 ASN B CA 1
ATOM 1668 C C . ASN B 1 41 ? 1.622 32.406 17.25 1 85.25 41 ASN B C 1
ATOM 1670 O O . ASN B 1 41 ? 0.445 32.156 17.531 1 85.25 41 ASN B O 1
ATOM 1674 N N . VAL B 1 42 ? 2.32 31.734 16.391 1 83.5 42 VAL B N 1
ATOM 1675 C CA . VAL B 1 42 ? 1.736 30.594 15.703 1 83.5 42 VAL B CA 1
ATOM 1676 C C . VAL B 1 42 ? 1.867 29.344 16.578 1 83.5 42 VAL B C 1
ATOM 1678 O O . VAL B 1 42 ? 2.977 28.953 16.938 1 83.5 42 VAL B O 1
ATOM 1681 N N . ASN B 1 43 ? 0.725 28.75 16.906 1 89.56 43 ASN B N 1
ATOM 1682 C CA . ASN B 1 43 ? 0.753 27.594 17.797 1 89.56 43 ASN B CA 1
ATOM 1683 C C . ASN B 1 43 ? 0.586 26.281 17.031 1 89.56 43 ASN B C 1
ATOM 1685 O O . ASN B 1 43 ? 0.823 25.203 17.578 1 89.56 43 ASN B O 1
ATOM 1689 N N . SER B 1 44 ? 0.118 26.406 15.867 1 90.12 44 SER B N 1
ATOM 1690 C CA . SER B 1 44 ? -0.047 25.25 14.992 1 90.12 44 SER B CA 1
ATOM 1691 C C . SER B 1 44 ? 0.136 25.641 13.523 1 90.12 44 SER B C 1
ATOM 1693 O O . SER B 1 44 ? -0.002 26.797 13.164 1 90.12 44 SER B O 1
ATOM 1695 N N . VAL B 1 45 ? 0.503 24.672 12.758 1 85.81 45 VAL B N 1
ATOM 1696 C CA . VAL B 1 45 ? 0.701 24.891 11.328 1 85.81 45 VAL B CA 1
ATOM 1697 C C . VAL B 1 45 ? -0.134 23.875 10.539 1 85.81 45 VAL B C 1
ATOM 1699 O O . VAL B 1 45 ? -0.193 22.703 10.891 1 85.81 45 VAL B O 1
ATOM 1702 N N . ALA B 1 46 ? -0.772 24.391 9.516 1 84.38 46 ALA B N 1
ATOM 1703 C CA . ALA B 1 46 ? -1.491 23.531 8.57 1 84.38 46 ALA B CA 1
ATOM 1704 C C . ALA B 1 46 ? -0.875 23.625 7.176 1 84.38 46 ALA B C 1
ATOM 1706 O O . ALA B 1 46 ? -0.628 24.719 6.664 1 84.38 46 ALA B O 1
ATOM 1707 N N . LEU B 1 47 ? -0.569 22.438 6.703 1 81.62 47 LEU B N 1
ATOM 1708 C CA . LEU B 1 47 ? -0.076 22.328 5.336 1 81.62 47 LEU B CA 1
ATOM 1709 C C . LEU B 1 47 ? -1.132 21.703 4.426 1 81.62 47 LEU B C 1
ATOM 1711 O O . LEU B 1 47 ? -1.788 20.734 4.801 1 81.62 47 LEU B O 1
ATOM 1715 N N . PHE B 1 48 ? -1.354 22.297 3.281 1 76.81 48 PHE B N 1
ATOM 1716 C CA . PHE B 1 48 ? -2.34 21.781 2.336 1 76.81 48 PHE B CA 1
ATOM 1717 C C . PHE B 1 48 ? -1.72 21.594 0.957 1 76.81 48 PHE B C 1
ATOM 1719 O O . PHE B 1 48 ? -0.874 22.391 0.537 1 76.81 48 PHE B O 1
ATOM 1726 N N . GLN B 1 49 ? -2.236 20.484 0.375 1 70.44 49 GLN B N 1
ATOM 1727 C CA . GLN B 1 49 ? -1.975 20.406 -1.058 1 70.44 49 GLN B CA 1
ATOM 1728 C C . GLN B 1 49 ? -2.904 21.328 -1.841 1 70.44 49 GLN B C 1
ATOM 1730 O O . GLN B 1 49 ? -4.117 21.312 -1.636 1 70.44 49 GLN B O 1
ATOM 1735 N N . CYS B 1 50 ? -2.488 22.188 -2.648 1 63.12 50 CYS B N 1
ATOM 1736 C CA . CYS B 1 50 ? -3.205 23.266 -3.316 1 63.12 50 CYS B CA 1
ATOM 1737 C C . CYS B 1 50 ? -4.453 22.734 -4.016 1 63.12 50 CYS B C 1
ATOM 1739 O O . CYS B 1 50 ? -5.504 23.375 -3.982 1 63.12 50 CYS B O 1
ATOM 1741 N N . THR B 1 51 ? -4.352 21.641 -4.629 1 59.22 51 THR B N 1
ATOM 1742 C CA . THR B 1 51 ? -5.473 21.109 -5.391 1 59.22 51 THR B CA 1
ATOM 1743 C C . THR B 1 51 ? -6.602 20.672 -4.461 1 59.22 51 THR B C 1
ATOM 1745 O O . THR B 1 51 ? -7.777 20.75 -4.824 1 59.22 51 THR B O 1
ATOM 1748 N N . SER B 1 52 ? -6.289 20.391 -3.32 1 58.94 52 SER B N 1
ATOM 1749 C CA . SER B 1 52 ? -7.242 19.75 -2.422 1 58.94 52 SER B CA 1
ATOM 1750 C C . SER B 1 52 ? -8.078 20.781 -1.677 1 58.94 52 SER B C 1
ATOM 1752 O O . SER B 1 52 ? -9.195 20.5 -1.246 1 58.94 52 SER B O 1
ATOM 1754 N N . VAL B 1 53 ? -7.586 21.938 -1.405 1 56.84 53 VAL B N 1
ATOM 1755 C CA . VAL B 1 53 ? -8.203 22.938 -0.535 1 56.84 53 VAL B CA 1
ATOM 1756 C C . VAL B 1 53 ? -9.578 23.312 -1.079 1 56.84 53 VAL B C 1
ATOM 1758 O O . VAL B 1 53 ? -10.523 23.531 -0.312 1 56.84 53 VAL B O 1
ATOM 1761 N N . PHE B 1 54 ? -9.625 23.234 -2.314 1 56.47 54 PHE B N 1
ATOM 1762 C CA . PHE B 1 54 ? -10.883 23.734 -2.865 1 56.47 54 PHE B CA 1
ATOM 1763 C C . PHE B 1 54 ? -11.859 22.578 -3.115 1 56.47 54 PHE B C 1
ATOM 1765 O O . PHE B 1 54 ? -13.062 22.797 -3.227 1 56.47 54 PHE B O 1
ATOM 1772 N N . LEU B 1 55 ? -11.289 21.422 -2.994 1 56.78 55 LEU B N 1
ATOM 1773 C CA . LEU B 1 55 ? -12.125 20.375 -3.574 1 56.78 55 LEU B CA 1
ATOM 1774 C C . LEU B 1 55 ? -12.906 19.641 -2.488 1 56.78 55 LEU B C 1
ATOM 1776 O O . LEU B 1 55 ? -13.961 19.047 -2.76 1 56.78 55 LEU B O 1
ATOM 1780 N N . ARG B 1 56 ? -12.484 19.797 -1.334 1 72.62 56 ARG B N 1
ATOM 1781 C CA . ARG B 1 56 ? -13.219 18.953 -0.387 1 72.62 56 ARG B CA 1
ATOM 1782 C C . ARG B 1 56 ? -13.195 19.562 1.012 1 72.62 56 ARG B C 1
ATOM 1784 O O . ARG B 1 56 ? -12.555 19.031 1.917 1 72.62 56 ARG B O 1
ATOM 1791 N N . THR B 1 57 ? -14.062 20.594 1.253 1 76.25 57 THR B N 1
ATOM 1792 C CA . THR B 1 57 ? -14.102 21.391 2.473 1 76.25 57 THR B CA 1
ATOM 1793 C C . THR B 1 57 ? -14.531 20.547 3.664 1 76.25 57 THR B C 1
ATOM 1795 O O . THR B 1 57 ? -14.156 20.828 4.805 1 76.25 57 THR B O 1
ATOM 1798 N N . LYS B 1 58 ? -15.281 19.547 3.387 1 85.69 58 LYS B N 1
ATOM 1799 C CA . LYS B 1 58 ? -15.75 18.688 4.469 1 85.69 58 LYS B CA 1
ATOM 1800 C C . LYS B 1 58 ? -14.57 18.062 5.215 1 85.69 58 LYS B C 1
ATOM 1802 O O . LYS B 1 58 ? -14.609 17.922 6.438 1 85.69 58 LYS B O 1
ATOM 1807 N N . TYR B 1 59 ? -13.648 17.688 4.535 1 88.06 59 TYR B N 1
ATOM 1808 C CA . TYR B 1 59 ? -12.5 17.062 5.156 1 88.06 59 TYR B CA 1
ATOM 1809 C C . TYR B 1 59 ? -11.711 18.062 5.996 1 88.06 59 TYR B C 1
ATOM 1811 O O . TYR B 1 59 ? -11.156 17.703 7.043 1 88.06 59 TYR B O 1
ATOM 1819 N N . ILE B 1 60 ? -11.727 19.297 5.562 1 83.25 60 ILE B N 1
ATOM 1820 C CA . ILE B 1 60 ? -10.992 20.328 6.289 1 83.25 60 ILE B CA 1
ATOM 1821 C C . ILE B 1 60 ? -11.695 20.625 7.613 1 83.25 60 ILE B C 1
ATOM 1823 O O . ILE B 1 60 ? -11.039 20.766 8.648 1 83.25 60 ILE B O 1
ATOM 1827 N N . HIS B 1 61 ? -12.945 20.703 7.488 1 84.5 61 HIS B N 1
ATOM 1828 C CA . HIS B 1 61 ? -13.719 20.922 8.703 1 84.5 61 HIS B CA 1
ATOM 1829 C C . HIS B 1 61 ? -13.508 19.781 9.695 1 84.5 61 HIS B C 1
ATOM 1831 O O . HIS B 1 61 ? -13.328 20.016 10.891 1 84.5 61 HIS B O 1
ATOM 1837 N N . GLU B 1 62 ? -13.508 18.672 9.195 1 91.81 62 GLU B N 1
ATOM 1838 C CA . GLU B 1 62 ? -13.273 17.5 10.047 1 91.81 62 GLU B CA 1
ATOM 1839 C C . GLU B 1 62 ? -11.883 17.531 10.656 1 91.81 62 GLU B C 1
ATOM 1841 O O . GLU B 1 62 ? -11.703 17.188 11.828 1 91.81 62 GLU B O 1
ATOM 1846 N N . ALA B 1 63 ? -10.953 17.922 9.906 1 90.38 63 ALA B N 1
ATOM 1847 C CA . ALA B 1 63 ? -9.578 18.016 10.391 1 90.38 63 ALA B CA 1
ATOM 1848 C C . ALA B 1 63 ? -9.469 18.984 11.555 1 90.38 63 ALA B C 1
ATOM 1850 O O . ALA B 1 63 ? -8.82 18.703 12.562 1 90.38 63 ALA B O 1
ATOM 1851 N N . CYS B 1 64 ? -10.141 20.062 11.391 1 88.12 64 CYS B N 1
ATOM 1852 C CA . CYS B 1 64 ? -10.102 21.094 12.43 1 88.12 64 CYS B CA 1
ATOM 1853 C C . CYS B 1 64 ? -10.727 20.594 13.727 1 88.12 64 CYS B C 1
ATOM 1855 O O . CYS B 1 64 ? -10.18 20.812 14.805 1 88.12 64 CYS B O 1
ATOM 1857 N N . ARG B 1 65 ? -11.758 19.938 13.555 1 91.69 65 ARG B N 1
ATOM 1858 C CA . ARG B 1 65 ? -12.43 19.391 14.727 1 91.69 65 ARG B CA 1
ATOM 1859 C C . ARG B 1 65 ? -11.562 18.328 15.398 1 91.69 65 ARG B C 1
ATOM 1861 O O . ARG B 1 65 ? -11.406 18.328 16.625 1 91.69 65 ARG B O 1
ATOM 1868 N N . THR B 1 66 ? -11.023 17.5 14.664 1 94.19 66 THR B N 1
ATOM 1869 C CA . THR B 1 66 ? -10.219 16.391 15.164 1 94.19 66 THR B CA 1
ATOM 1870 C C . THR B 1 66 ? -8.945 16.906 15.836 1 94.19 66 THR B C 1
ATOM 1872 O O . THR B 1 66 ? -8.484 16.328 16.828 1 94.19 66 THR B O 1
ATOM 1875 N N . PHE B 1 67 ? -8.469 18 15.352 1 93.06 67 PHE B N 1
ATOM 1876 C CA . PHE B 1 67 ? -7.195 18.562 15.797 1 93.06 67 PHE B CA 1
ATOM 1877 C C . PHE B 1 67 ? -7.293 19.062 17.234 1 93.06 67 PHE B C 1
ATOM 1879 O O . PHE B 1 67 ? -6.285 19.156 17.938 1 93.06 67 PHE B O 1
ATOM 1886 N N . GLN B 1 68 ? -8.461 19.281 17.656 1 91.38 68 GLN B N 1
ATOM 1887 C CA . GLN B 1 68 ? -8.672 19.812 18.984 1 91.38 68 GLN B CA 1
ATOM 1888 C C . GLN B 1 68 ? -8.172 18.844 20.047 1 91.38 68 GLN B C 1
ATOM 1890 O O . GLN B 1 68 ? -7.797 19.25 21.156 1 91.38 68 GLN B O 1
ATOM 1895 N N . ASN B 1 69 ? -8.094 17.562 19.656 1 93.69 69 ASN B N 1
ATOM 1896 C CA . ASN B 1 69 ? -7.715 16.547 20.641 1 93.69 69 ASN B CA 1
ATOM 1897 C C . ASN B 1 69 ? -6.52 15.734 20.156 1 93.69 69 ASN B C 1
ATOM 1899 O O . ASN B 1 69 ? -6.418 14.547 20.469 1 93.69 69 ASN B O 1
ATOM 1903 N N . ALA B 1 70 ? -5.652 16.391 19.406 1 96.31 70 ALA B N 1
ATOM 1904 C CA . ALA B 1 70 ? -4.496 15.688 18.875 1 96.31 70 ALA B CA 1
ATOM 1905 C C . ALA B 1 70 ? -3.309 16.625 18.703 1 96.31 70 ALA B C 1
ATOM 1907 O O . ALA B 1 70 ? -3.479 17.844 18.641 1 96.31 70 ALA B O 1
ATOM 1908 N N . ASP B 1 71 ? -2.16 16.078 18.641 1 96.06 71 ASP B N 1
ATOM 1909 C CA . ASP B 1 71 ? -0.968 16.875 18.344 1 96.06 71 ASP B CA 1
ATOM 1910 C C . ASP B 1 71 ? -0.791 17.078 16.844 1 96.06 71 ASP B C 1
ATOM 1912 O O . ASP B 1 71 ? -0.181 18.062 16.422 1 96.06 71 ASP B O 1
ATOM 1916 N N . CYS B 1 72 ? -1.3 16.203 16.141 1 95.12 72 CYS B N 1
ATOM 1917 C CA . CYS B 1 72 ? -1.245 16.281 14.688 1 95.12 72 CYS B CA 1
ATOM 1918 C C . CYS B 1 72 ? -2.416 15.531 14.055 1 95.12 72 CYS B C 1
ATOM 1920 O O . CYS B 1 72 ? -2.924 14.562 14.633 1 95.12 72 CYS B O 1
ATOM 1922 N N . VAL B 1 73 ? -2.852 16.016 12.93 1 95.25 73 VAL B N 1
ATOM 1923 C CA . VAL B 1 73 ? -3.904 15.422 12.117 1 95.25 73 VAL B CA 1
ATOM 1924 C C . VAL B 1 73 ? -3.52 15.484 10.641 1 95.25 73 VAL B C 1
ATOM 1926 O O . VAL B 1 73 ? -2.996 16.5 10.172 1 95.25 73 VAL B O 1
ATOM 1929 N N . PHE B 1 74 ? -3.76 14.383 9.945 1 92.81 74 PHE B N 1
ATOM 1930 C CA . PHE B 1 74 ? -3.482 14.422 8.516 1 92.81 74 PHE B CA 1
ATOM 1931 C C . PHE B 1 74 ? -4.508 13.602 7.742 1 92.81 74 PHE B C 1
ATOM 1933 O O . PHE B 1 74 ? -5.262 12.828 8.336 1 92.81 74 PHE B O 1
ATOM 1940 N N . ALA B 1 75 ? -4.492 13.859 6.469 1 91.19 75 ALA B N 1
ATOM 1941 C CA . ALA B 1 75 ? -5.402 13.133 5.59 1 91.19 75 ALA B CA 1
ATOM 1942 C C . ALA B 1 75 ? -4.863 11.742 5.27 1 91.19 75 ALA B C 1
ATOM 1944 O O . ALA B 1 75 ? -3.672 11.578 4.988 1 91.19 75 ALA B O 1
ATOM 1945 N N . SER B 1 76 ? -5.758 10.805 5.34 1 94.19 76 SER B N 1
ATOM 1946 C CA . SER B 1 76 ? -5.402 9.43 5.008 1 94.19 76 SER B CA 1
ATOM 1947 C C . SER B 1 76 ? -6.52 8.742 4.23 1 94.19 76 SER B C 1
ATOM 1949 O O . SER B 1 76 ? -7.629 9.273 4.125 1 94.19 76 SER B O 1
ATOM 1951 N N . THR B 1 77 ? -6.145 7.625 3.627 1 94.88 77 THR B N 1
ATOM 1952 C CA . THR B 1 77 ? -7.125 6.746 2.998 1 94.88 77 THR B CA 1
ATOM 1953 C C . THR B 1 77 ? -6.848 5.285 3.354 1 94.88 77 THR B C 1
ATOM 1955 O O . THR B 1 77 ? -5.742 4.945 3.775 1 94.88 77 THR B O 1
ATOM 1958 N N . ARG B 1 78 ? -7.887 4.516 3.189 1 95.06 78 ARG B N 1
ATOM 1959 C CA . ARG B 1 78 ? -7.73 3.096 3.496 1 95.06 78 ARG B CA 1
ATOM 1960 C C . ARG B 1 78 ? -7.074 2.354 2.338 1 95.06 78 ARG B C 1
ATOM 1962 O O . ARG B 1 78 ? -7.395 2.604 1.173 1 95.06 78 ARG B O 1
ATOM 1969 N N . ASP B 1 79 ? -6.199 1.551 2.721 1 94.62 79 ASP B N 1
ATOM 1970 C CA . ASP B 1 79 ? -5.508 0.665 1.788 1 94.62 79 ASP B CA 1
ATOM 1971 C C . ASP B 1 79 ? -5.652 -0.795 2.209 1 94.62 79 ASP B C 1
ATOM 1973 O O . ASP B 1 79 ? -5.5 -1.126 3.387 1 94.62 79 ASP B O 1
ATOM 1977 N N . PHE B 1 80 ? -5.891 -1.654 1.211 1 93.75 80 PHE B N 1
ATOM 1978 C CA . PHE B 1 80 ? -6.211 -3.041 1.527 1 93.75 80 PHE B CA 1
ATOM 1979 C C . PHE B 1 80 ? -5.199 -3.988 0.895 1 93.75 80 PHE B C 1
ATOM 1981 O O . PHE B 1 80 ? -5.469 -5.18 0.74 1 93.75 80 PHE B O 1
ATOM 1988 N N . LYS B 1 81 ? -4.129 -3.434 0.542 1 93.75 81 LYS B N 1
ATOM 1989 C CA . LYS B 1 81 ? -3.102 -4.297 -0.04 1 93.75 81 LYS B CA 1
ATOM 1990 C C . LYS B 1 81 ? -2.541 -5.262 0.999 1 93.75 81 LYS B C 1
ATOM 1992 O O . LYS B 1 81 ? -2.26 -4.867 2.133 1 93.75 81 LYS B O 1
ATOM 1997 N N . LEU B 1 82 ? -2.385 -6.461 0.553 1 94.56 82 LEU B N 1
ATOM 1998 C CA . LEU B 1 82 ? -1.699 -7.477 1.347 1 94.56 82 LEU B CA 1
ATOM 1999 C C . LEU B 1 82 ? -0.205 -7.484 1.044 1 94.56 82 LEU B C 1
ATOM 2001 O O . LEU B 1 82 ? 0.197 -7.508 -0.122 1 94.56 82 LEU B O 1
ATOM 2005 N N . ARG B 1 83 ? 0.514 -7.445 2.111 1 96.12 83 ARG B N 1
ATOM 2006 C CA . ARG B 1 83 ? 1.932 -7.16 1.916 1 96.12 83 ARG B CA 1
ATOM 2007 C C . ARG B 1 83 ? 2.795 -8.32 2.398 1 96.12 83 ARG B C 1
ATOM 2009 O O . ARG B 1 83 ? 2.416 -9.039 3.324 1 96.12 83 ARG B O 1
ATOM 2016 N N . TRP B 1 84 ? 3.943 -8.422 1.711 1 96.75 84 TRP B N 1
ATOM 2017 C CA . TRP B 1 84 ? 4.957 -9.422 2.031 1 96.75 84 TRP B CA 1
ATOM 2018 C C . TRP B 1 84 ? 6.32 -8.766 2.238 1 96.75 84 TRP B C 1
ATOM 2020 O O . TRP B 1 84 ? 6.551 -7.645 1.776 1 96.75 84 TRP B O 1
ATOM 2030 N N . VAL B 1 85 ? 7.188 -9.453 2.965 1 96.62 85 VAL B N 1
ATOM 2031 C CA . VAL B 1 85 ? 8.602 -9.094 3.059 1 96.62 85 VAL B CA 1
ATOM 2032 C C . VAL B 1 85 ? 9.461 -10.344 2.945 1 96.62 85 VAL B C 1
ATOM 2034 O O . VAL B 1 85 ? 8.977 -11.461 3.15 1 96.62 85 VAL B O 1
ATOM 2037 N N . PHE B 1 86 ? 10.664 -10.117 2.566 1 95.12 86 PHE B N 1
ATOM 2038 C CA . PHE B 1 86 ? 11.594 -11.242 2.604 1 95.12 86 PHE B CA 1
ATOM 2039 C C . PHE B 1 86 ? 11.836 -11.703 4.039 1 95.12 86 PHE B C 1
ATOM 2041 O O . PHE B 1 86 ? 11.906 -10.875 4.953 1 95.12 86 PHE B O 1
ATOM 2048 N N . ASP B 1 87 ? 11.992 -12.953 4.152 1 93.38 87 ASP B N 1
ATOM 2049 C CA . ASP B 1 87 ? 12.305 -13.469 5.484 1 93.38 87 ASP B CA 1
ATOM 2050 C C . ASP B 1 87 ? 13.734 -13.133 5.883 1 93.38 87 ASP B C 1
ATOM 2052 O O . ASP B 1 87 ? 14.492 -12.555 5.094 1 93.38 87 ASP B O 1
ATOM 2056 N N . SER B 1 88 ? 14.07 -13.422 7.07 1 90.62 88 SER B N 1
ATOM 2057 C CA . SER B 1 88 ? 15.359 -13.031 7.625 1 90.62 88 SER B CA 1
ATOM 2058 C C . SER B 1 88 ? 16.516 -13.617 6.812 1 90.62 88 SER B C 1
ATOM 2060 O O . SER B 1 88 ? 17.578 -13.016 6.711 1 90.62 88 SER B O 1
ATOM 2062 N N . GLU B 1 89 ? 16.281 -14.75 6.18 1 90.25 89 GLU B N 1
ATOM 2063 C CA . GLU B 1 89 ? 17.328 -15.414 5.414 1 90.25 89 GLU B CA 1
ATOM 2064 C C . GLU B 1 89 ? 17.297 -14.984 3.947 1 90.25 89 GLU B C 1
ATOM 2066 O O . GLU B 1 89 ? 18.219 -15.289 3.186 1 90.25 89 GLU B O 1
ATOM 2071 N N . GLY B 1 90 ? 16.266 -14.336 3.611 1 88.94 90 GLY B N 1
ATOM 2072 C CA . GLY B 1 90 ? 16.141 -13.867 2.24 1 88.94 90 GLY B CA 1
ATOM 2073 C C . GLY B 1 90 ? 15.773 -14.969 1.264 1 88.94 90 GLY B C 1
ATOM 2074 O O . GLY B 1 90 ? 15.867 -14.789 0.048 1 88.94 90 GLY B O 1
ATOM 2075 N N . LYS B 1 91 ? 15.414 -16.062 1.777 1 90.19 91 LYS B N 1
ATOM 2076 C CA . LYS B 1 91 ? 15.133 -17.203 0.916 1 90.19 91 LYS B CA 1
ATOM 2077 C C . LYS B 1 91 ? 13.664 -17.234 0.509 1 90.19 91 LYS B C 1
ATOM 2079 O O . LYS B 1 91 ? 13.344 -17.516 -0.647 1 90.19 91 LYS B O 1
ATOM 2084 N N . TYR B 1 92 ? 12.828 -16.984 1.43 1 95.44 92 TYR B N 1
ATOM 2085 C CA . TYR B 1 92 ? 11.383 -16.984 1.204 1 95.44 92 TYR B CA 1
ATOM 2086 C C . TYR B 1 92 ? 10.773 -15.648 1.633 1 95.44 92 TYR B C 1
ATOM 2088 O O . TYR B 1 92 ? 11.492 -14.734 2.053 1 95.44 92 TYR B O 1
ATOM 2096 N N . ILE B 1 93 ? 9.5 -15.547 1.343 1 95.94 93 ILE B N 1
ATOM 2097 C CA . ILE B 1 93 ? 8.789 -14.352 1.778 1 95.94 93 ILE B CA 1
ATOM 2098 C C . ILE B 1 93 ? 7.789 -14.711 2.873 1 95.94 93 ILE B C 1
ATOM 2100 O O . ILE B 1 93 ? 7.391 -15.875 3 1 95.94 93 ILE B O 1
ATOM 2104 N N . LYS B 1 94 ? 7.512 -13.727 3.664 1 96.31 94 LYS B N 1
ATOM 2105 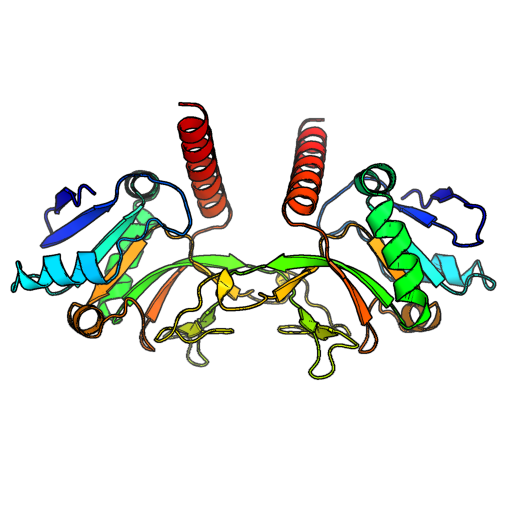C CA . LYS B 1 94 ? 6.516 -13.891 4.715 1 96.31 94 LYS B CA 1
ATOM 2106 C C . LYS B 1 94 ? 5.469 -12.781 4.66 1 96.31 94 LYS B C 1
ATOM 2108 O O . LYS B 1 94 ? 5.793 -11.633 4.355 1 96.31 94 LYS B O 1
ATOM 2113 N N . PRO B 1 95 ? 4.258 -13.148 5.008 1 95.62 95 PRO B N 1
ATOM 2114 C CA . PRO B 1 95 ? 3.205 -12.125 5.043 1 95.62 95 PRO B CA 1
ATOM 2115 C C . PRO B 1 95 ? 3.404 -11.109 6.16 1 95.62 95 PRO B C 1
ATOM 2117 O O . PRO B 1 95 ? 3.918 -11.453 7.23 1 95.62 95 PRO B O 1
ATOM 2120 N N . VAL B 1 96 ? 2.926 -9.898 5.898 1 96.12 96 VAL B N 1
ATOM 2121 C CA . VAL B 1 96 ? 3.105 -8.828 6.879 1 96.12 96 VAL B CA 1
ATOM 2122 C C . VAL B 1 96 ? 1.799 -8.594 7.633 1 96.12 96 VAL B C 1
ATOM 2124 O O . VAL B 1 96 ? 1.794 -8.484 8.859 1 96.12 96 VAL B O 1
ATOM 2127 N N . ASN B 1 97 ? 0.673 -8.602 6.996 1 96.12 97 ASN B N 1
ATOM 2128 C CA . ASN B 1 97 ? -0.553 -8.117 7.625 1 96.12 97 ASN B CA 1
ATOM 2129 C C . ASN B 1 97 ? -1.711 -9.086 7.41 1 96.12 97 ASN B C 1
ATOM 2131 O O . ASN B 1 97 ? -2.877 -8.695 7.465 1 96.12 97 ASN B O 1
ATOM 2135 N N . PHE B 1 98 ? -1.362 -10.289 7.051 1 93.94 98 PHE B N 1
ATOM 2136 C CA . PHE B 1 98 ? -2.432 -11.25 6.816 1 93.94 98 PHE B CA 1
ATOM 2137 C C . PHE B 1 98 ? -1.925 -12.672 6.996 1 93.94 98 PHE B C 1
ATOM 2139 O O . PHE B 1 98 ? -0.731 -12.891 7.211 1 93.94 98 PHE B O 1
ATOM 2146 N N . ASP B 1 99 ? -2.879 -13.594 7 1 92.31 99 ASP B N 1
ATOM 2147 C CA . ASP B 1 99 ? -2.609 -15.023 6.98 1 92.31 99 ASP B CA 1
ATOM 2148 C C . ASP B 1 99 ? -2.885 -15.617 5.598 1 92.31 99 ASP B C 1
ATOM 2150 O O . ASP B 1 99 ? -4.027 -15.617 5.133 1 92.31 99 ASP B O 1
ATOM 2154 N N . PRO B 1 100 ? -1.789 -16.109 4.984 1 88.44 100 PRO B N 1
ATOM 2155 C CA . PRO B 1 100 ? -2.004 -16.656 3.645 1 88.44 100 PRO B CA 1
ATOM 2156 C C . PRO B 1 100 ? -3.012 -17.812 3.631 1 88.44 100 PRO B C 1
ATOM 2158 O O . PRO B 1 100 ? -3.617 -18.094 2.594 1 88.44 100 PRO B O 1
ATOM 2161 N N . LEU B 1 101 ? -3.197 -18.438 4.719 1 85.75 101 LEU B N 1
ATOM 2162 C CA . LEU B 1 101 ? -4.133 -19.562 4.816 1 85.75 101 LEU B CA 1
ATOM 2163 C C . LEU B 1 101 ? -5.547 -19.047 5.09 1 85.75 101 LEU B C 1
ATOM 2165 O O . LEU B 1 101 ? -6.512 -19.812 4.98 1 85.75 101 LEU B O 1
ATOM 2169 N N . ASP B 1 102 ? -5.609 -17.844 5.449 1 86.38 102 ASP B N 1
ATOM 2170 C CA . ASP B 1 102 ? -6.883 -17.172 5.695 1 86.38 102 ASP B CA 1
ATOM 2171 C C . ASP B 1 102 ? -6.855 -15.734 5.184 1 86.38 102 ASP B C 1
ATOM 2173 O O . ASP B 1 102 ? -7.012 -14.789 5.957 1 86.38 102 ASP B O 1
ATOM 2177 N N . ARG B 1 103 ? -6.746 -15.672 3.947 1 86.81 103 ARG B N 1
ATOM 2178 C CA . ARG B 1 103 ? -6.602 -14.375 3.301 1 86.81 103 ARG B CA 1
ATOM 2179 C C . ARG B 1 103 ? -7.871 -13.547 3.443 1 86.81 103 ARG B C 1
ATOM 2181 O O . ARG B 1 103 ? -8.961 -14 3.086 1 86.81 103 ARG B O 1
ATOM 2188 N N . PRO B 1 104 ? -7.758 -12.375 3.912 1 88.19 104 PRO B N 1
ATOM 2189 C CA . PRO B 1 104 ? -8.953 -11.555 4.094 1 88.19 104 PRO B CA 1
ATOM 2190 C C . PRO B 1 104 ? -9.445 -10.922 2.791 1 88.19 104 PRO B C 1
ATOM 2192 O O . PRO B 1 104 ? -8.633 -10.539 1.945 1 88.19 104 PRO B O 1
ATOM 2195 N N . ARG B 1 105 ? -10.766 -10.938 2.729 1 83.38 105 ARG B N 1
ATOM 2196 C CA . ARG B 1 105 ? -11.391 -10.078 1.729 1 83.38 105 ARG B CA 1
ATOM 2197 C C . ARG B 1 105 ? -11.469 -8.641 2.217 1 83.38 105 ARG B C 1
ATOM 2199 O O . ARG B 1 105 ? -11.336 -8.375 3.414 1 83.38 105 ARG B O 1
ATOM 2206 N N . ARG B 1 106 ? -11.641 -7.805 1.267 1 86.75 106 ARG B N 1
ATOM 2207 C CA . ARG B 1 106 ? -11.703 -6.383 1.591 1 86.75 106 ARG B CA 1
ATOM 2208 C C . ARG B 1 106 ? -12.742 -6.117 2.68 1 86.75 106 ARG B C 1
ATOM 2210 O O . ARG B 1 106 ? -12.516 -5.277 3.557 1 86.75 106 ARG B O 1
ATOM 2217 N N . GLN B 1 107 ? -13.836 -6.809 2.617 1 89.81 107 GLN B N 1
ATOM 2218 C CA . GLN B 1 107 ? -14.93 -6.555 3.547 1 89.81 107 GLN B CA 1
ATOM 2219 C C . GLN B 1 107 ? -14.641 -7.168 4.914 1 89.81 107 GLN B C 1
ATOM 2221 O O . GLN B 1 107 ? -15.344 -6.883 5.887 1 89.81 107 GLN B O 1
ATOM 2226 N N . ASP B 1 108 ? -13.656 -7.984 4.992 1 90.56 108 ASP B N 1
ATOM 2227 C CA . ASP B 1 108 ? -13.398 -8.758 6.199 1 90.56 108 ASP B CA 1
ATOM 2228 C C . ASP B 1 108 ? -12.547 -7.969 7.188 1 90.56 108 ASP B C 1
ATOM 2230 O O . ASP B 1 108 ? -12.344 -8.398 8.32 1 90.56 108 ASP B O 1
ATOM 2234 N N . TRP B 1 109 ? -12.047 -6.844 6.754 1 92.25 109 TRP B N 1
ATOM 2235 C CA . TRP B 1 109 ? -11.188 -6.066 7.641 1 92.25 109 TRP B CA 1
ATOM 2236 C C . TRP B 1 109 ? -11.188 -4.594 7.25 1 92.25 109 TRP B C 1
ATOM 2238 O O . TRP B 1 109 ? -11.773 -4.219 6.23 1 92.25 109 TRP B O 1
ATOM 2248 N N . HIS B 1 110 ? -10.555 -3.707 8 1 91.69 110 HIS B N 1
ATOM 2249 C CA . HIS B 1 110 ? -10.641 -2.262 7.832 1 91.69 110 HIS B CA 1
ATOM 2250 C C . HIS B 1 110 ? -9.445 -1.73 7.051 1 91.69 110 HIS B C 1
ATOM 2252 O O . HIS B 1 110 ? -9.32 -0.521 6.84 1 91.69 110 HIS B O 1
ATOM 2258 N N . GLY B 1 111 ? -8.594 -2.598 6.609 1 94.81 111 GLY B N 1
ATOM 2259 C CA . GLY B 1 111 ? -7.402 -2.15 5.906 1 94.81 111 GLY B CA 1
ATOM 2260 C C . GLY B 1 111 ? -6.449 -1.361 6.785 1 94.81 111 GLY B C 1
ATOM 2261 O O . GLY B 1 111 ? -6.52 -1.438 8.016 1 94.81 111 GLY B O 1
ATOM 2262 N N . GLU B 1 112 ? -5.527 -0.741 6.098 1 97.38 112 GLU B N 1
ATOM 2263 C CA . GLU B 1 112 ? -4.559 0.134 6.75 1 97.38 112 GLU B CA 1
ATOM 2264 C C . GLU B 1 112 ? -4.633 1.554 6.195 1 97.38 112 GLU B C 1
ATOM 2266 O O . GLU B 1 112 ? -5.27 1.79 5.164 1 97.38 112 GLU B O 1
ATOM 2271 N N . LEU B 1 113 ? -4.055 2.451 6.965 1 96.75 113 LEU B N 1
ATOM 2272 C CA . LEU B 1 113 ? -4.145 3.859 6.594 1 96.75 113 LEU B CA 1
ATOM 2273 C C . LEU B 1 113 ? -2.859 4.324 5.914 1 96.75 113 LEU B C 1
ATOM 2275 O O . LEU B 1 113 ? -1.761 4.031 6.391 1 96.75 113 LEU B O 1
ATOM 2279 N N . VAL B 1 114 ? -3.057 5.004 4.828 1 95.75 114 VAL B N 1
ATOM 2280 C CA . VAL B 1 114 ? -1.932 5.617 4.129 1 95.75 114 VAL B CA 1
ATOM 2281 C C . VAL B 1 114 ? -2.199 7.105 3.924 1 95.75 114 VAL B C 1
ATOM 2283 O O . VAL B 1 114 ? -3.322 7.504 3.602 1 95.75 114 VAL B O 1
ATOM 2286 N N . GLU B 1 115 ? -1.159 7.848 4.055 1 91.69 115 GLU B N 1
ATOM 2287 C CA . GLU B 1 115 ? -1.308 9.289 3.893 1 91.69 115 GLU B CA 1
ATOM 2288 C C . GLU B 1 115 ? -1.651 9.648 2.451 1 91.69 115 GLU B C 1
ATOM 2290 O O . GLU B 1 115 ? -1.099 9.07 1.513 1 91.69 115 GLU B O 1
ATOM 2295 N N . THR B 1 116 ? -2.547 10.625 2.277 1 85.75 116 THR B N 1
ATOM 2296 C CA . THR B 1 116 ? -2.865 11.086 0.931 1 85.75 116 THR B CA 1
ATOM 2297 C C . THR B 1 116 ? -2.057 12.336 0.582 1 85.75 116 THR B C 1
ATOM 2299 O O . THR B 1 116 ? -1.951 12.703 -0.589 1 85.75 116 THR B O 1
ATOM 2302 N N . GLY B 1 117 ? -1.551 12.969 1.64 1 83.75 117 GLY B N 1
ATOM 2303 C CA . GLY B 1 117 ? -0.795 14.188 1.401 1 83.75 117 GLY B CA 1
ATOM 2304 C C . GLY B 1 117 ? -1.675 15.414 1.267 1 83.75 117 GLY B C 1
ATOM 2305 O O . GLY B 1 117 ? -1.172 16.531 1.104 1 83.75 117 GLY B O 1
ATOM 2306 N N . MET B 1 118 ? -2.943 15.258 1.4 1 82.12 118 MET B N 1
ATOM 2307 C CA . MET B 1 118 ? -3.887 16.359 1.202 1 82.12 118 MET B CA 1
ATOM 2308 C C . MET B 1 118 ? -3.639 17.469 2.207 1 82.12 118 MET B C 1
ATOM 2310 O O . MET B 1 118 ? -3.609 18.656 1.837 1 82.12 118 MET B O 1
ATOM 2314 N N . PHE B 1 119 ? -3.453 17.078 3.451 1 84.5 119 PHE B N 1
ATOM 2315 C CA . PHE B 1 119 ? -3.166 18.109 4.453 1 84.5 119 PHE B CA 1
ATOM 2316 C C . PHE B 1 119 ? -2.492 17.5 5.672 1 84.5 119 PHE B C 1
ATOM 2318 O O . PHE B 1 119 ? -2.617 16.297 5.922 1 84.5 119 PHE B O 1
ATOM 2325 N N . TYR B 1 120 ? -1.824 18.406 6.422 1 88.5 120 TYR B N 1
ATOM 2326 C CA . TYR B 1 120 ? -1.207 18.141 7.715 1 88.5 120 TYR B CA 1
ATOM 2327 C C . TYR B 1 120 ? -1.438 19.297 8.672 1 88.5 120 TYR B C 1
ATOM 2329 O O . TYR B 1 120 ? -1.198 20.453 8.328 1 88.5 120 TYR B O 1
ATOM 2337 N N . LEU B 1 121 ? -1.999 18.969 9.773 1 89.12 121 LEU B N 1
ATOM 2338 C CA . LEU B 1 121 ? -2.053 19.891 10.898 1 89.12 121 LEU B CA 1
ATOM 2339 C C . LEU B 1 121 ? -1.154 19.438 12.039 1 89.12 121 LEU B C 1
ATOM 2341 O O . LEU B 1 121 ? -1.221 18.266 12.453 1 89.12 121 LEU B O 1
ATOM 2345 N N . THR B 1 122 ? -0.332 20.344 12.516 1 92.44 122 THR B N 1
ATOM 2346 C CA . THR B 1 122 ? 0.634 19.938 13.531 1 92.44 122 THR B CA 1
ATOM 2347 C C . THR B 1 122 ? 0.857 21.062 14.539 1 92.44 122 THR B C 1
ATOM 2349 O O . THR B 1 122 ? 0.963 22.234 14.164 1 92.44 122 THR B O 1
ATOM 2352 N N . LYS B 1 123 ? 0.93 20.703 15.773 1 93.88 123 LYS B N 1
ATOM 2353 C CA . LY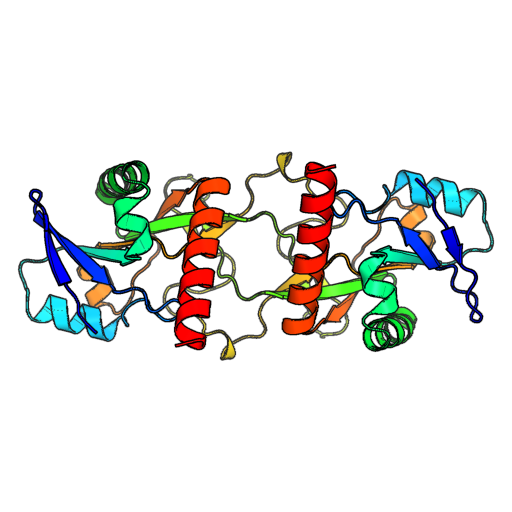S B 1 123 ? 1.235 21.672 16.828 1 93.88 123 LYS B CA 1
ATOM 2354 C C . LYS B 1 123 ? 2.682 22.156 16.734 1 93.88 123 LYS B C 1
ATOM 2356 O O . LYS B 1 123 ? 3.576 21.375 16.391 1 93.88 123 LYS B O 1
ATOM 2361 N N . ARG B 1 124 ? 2.861 23.297 17.156 1 92.31 124 ARG B N 1
ATOM 2362 C CA . ARG B 1 124 ? 4.16 23.953 17.125 1 92.31 124 ARG B CA 1
ATOM 2363 C C . ARG B 1 124 ? 5.215 23.125 17.859 1 92.31 124 ARG B C 1
ATOM 2365 O O . ARG B 1 124 ? 6.348 23 17.375 1 92.31 124 ARG B O 1
ATOM 2372 N N . GLU B 1 125 ? 4.898 22.641 18.969 1 94.69 125 GLU B N 1
ATOM 2373 C CA . GLU B 1 125 ? 5.855 21.906 19.797 1 94.69 125 GLU B CA 1
ATOM 2374 C C . GLU B 1 125 ? 6.453 20.734 19.031 1 94.69 125 GLU B C 1
ATOM 2376 O O . GLU B 1 125 ? 7.648 20.453 19.156 1 94.69 125 GLU B O 1
ATOM 2381 N N . LEU B 1 126 ? 5.668 20.078 18.266 1 92.69 126 LEU B N 1
ATOM 2382 C CA . LEU B 1 126 ? 6.137 18.953 17.484 1 92.69 126 LEU B CA 1
ATOM 2383 C C . LEU B 1 126 ? 7.098 19.406 16.391 1 92.69 126 LEU B C 1
ATOM 2385 O O . LEU B 1 126 ? 8.109 18.75 16.125 1 92.69 126 LEU B O 1
ATOM 2389 N N . LEU B 1 127 ? 6.809 20.438 15.836 1 89.5 127 LEU B N 1
ATOM 2390 C CA . LEU B 1 127 ? 7.641 21 14.773 1 89.5 127 LEU B CA 1
ATOM 2391 C C . LEU B 1 127 ? 9 21.422 15.312 1 89.5 127 LEU B C 1
ATOM 2393 O O . LEU B 1 127 ? 10.023 21.219 14.656 1 89.5 127 LEU B O 1
ATOM 2397 N N . LEU B 1 128 ? 8.969 22.016 16.438 1 92.44 128 LEU B N 1
ATOM 2398 C CA . LEU B 1 128 ? 10.219 22.422 17.078 1 92.44 128 LEU B CA 1
ATOM 2399 C C . LEU B 1 128 ? 11.102 21.219 17.375 1 92.44 128 LEU B C 1
ATOM 2401 O O . LEU B 1 128 ? 12.328 21.328 17.344 1 92.44 128 LEU B O 1
ATOM 2405 N N . ASP B 1 129 ? 10.414 20.125 17.562 1 91.5 129 ASP B N 1
ATOM 2406 C CA . ASP B 1 129 ? 11.141 18.875 17.812 1 91.5 129 ASP B CA 1
ATOM 2407 C C . ASP B 1 129 ? 11.625 18.25 16.5 1 91.5 129 ASP B C 1
ATOM 2409 O O . ASP B 1 129 ? 12.289 17.219 16.516 1 91.5 129 ASP B O 1
ATOM 2413 N N . GLY B 1 130 ? 11.234 18.797 15.461 1 88.38 130 GLY B N 1
ATOM 2414 C CA . GLY B 1 130 ? 11.742 18.359 14.164 1 88.38 130 GLY B CA 1
ATOM 2415 C C . GLY B 1 130 ? 10.883 17.297 13.516 1 88.38 130 GLY B C 1
ATOM 2416 O O . GLY B 1 130 ? 11.359 16.531 12.688 1 88.38 130 GLY B O 1
ATOM 2417 N N . THR B 1 131 ? 9.625 17.203 13.984 1 89.62 131 THR B N 1
ATOM 2418 C CA . THR B 1 131 ? 8.75 16.172 13.422 1 89.62 131 THR B CA 1
ATOM 2419 C C . THR B 1 131 ? 7.363 16.734 13.141 1 89.62 131 THR B C 1
ATOM 2421 O O . THR B 1 131 ? 6.938 17.703 13.781 1 89.62 131 THR B O 1
ATOM 2424 N N . PHE B 1 132 ? 6.711 16.062 12.156 1 90.31 132 PHE B N 1
ATOM 2425 C CA . PHE B 1 132 ? 5.328 16.422 11.867 1 90.31 132 PHE B CA 1
ATOM 2426 C C . PHE B 1 132 ? 4.359 15.539 12.648 1 90.31 132 PHE B C 1
ATOM 2428 O O . PHE B 1 132 ? 3.203 15.906 12.852 1 90.31 132 PHE B O 1
ATOM 2435 N N . GLN B 1 133 ? 4.895 14.406 13.07 1 93.62 133 GLN B N 1
ATOM 2436 C CA . GLN B 1 133 ? 3.994 13.391 13.609 1 93.62 133 GLN B CA 1
ATOM 2437 C C . GLN B 1 133 ? 4.582 12.742 14.859 1 93.62 133 GLN B C 1
ATOM 2439 O O . GLN B 1 133 ? 5.797 12.758 15.062 1 93.62 133 GLN B O 1
ATOM 2444 N N . ASN B 1 134 ? 3.705 12.273 15.766 1 92.56 134 ASN B N 1
ATOM 2445 C CA . ASN B 1 134 ? 4.074 11.555 16.984 1 92.56 134 ASN B CA 1
ATOM 2446 C C . ASN B 1 134 ? 3.021 10.516 17.359 1 92.56 134 ASN B C 1
ATOM 2448 O O . ASN B 1 134 ? 2.303 10.016 16.5 1 92.56 134 ASN B O 1
ATOM 2452 N N . ASP B 1 135 ? 2.973 10.148 18.656 1 92.69 135 ASP B N 1
ATOM 2453 C CA . ASP B 1 135 ? 2.09 9.07 19.094 1 92.69 135 ASP B CA 1
ATOM 2454 C C . ASP B 1 135 ? 0.7 9.602 19.438 1 92.69 135 ASP B C 1
ATOM 2456 O O . ASP B 1 135 ? -0.166 8.852 19.875 1 92.69 135 ASP B O 1
ATOM 2460 N N . ARG B 1 136 ? 0.479 10.852 19.203 1 95 136 ARG B N 1
ATOM 2461 C CA . ARG B 1 136 ? -0.834 11.445 19.438 1 95 136 ARG B CA 1
ATOM 2462 C C . ARG B 1 136 ? -1.415 12.023 18.141 1 95 136 ARG B C 1
ATOM 2464 O O . ARG B 1 136 ? -1.978 13.117 18.156 1 95 136 ARG B O 1
ATOM 2471 N N . CYS B 1 137 ? -1.278 11.242 17.125 1 96.88 137 CYS B N 1
ATOM 2472 C CA . CYS B 1 137 ? -1.81 11.617 15.828 1 96.88 137 CYS B CA 1
ATOM 2473 C C . CYS B 1 137 ? -3.209 11.047 15.625 1 96.88 137 CYS B C 1
ATOM 2475 O O . CYS B 1 137 ? -3.504 9.938 16.078 1 96.88 137 CYS B O 1
ATOM 2477 N N . LYS B 1 138 ? -3.996 11.82 14.984 1 97.62 138 LYS B N 1
ATOM 2478 C CA . LYS B 1 138 ? -5.273 11.367 14.445 1 97.62 138 LYS B CA 1
ATOM 2479 C C . LYS B 1 138 ? -5.344 11.602 12.938 1 97.62 138 LYS B C 1
ATOM 2481 O O . LYS B 1 138 ? -4.441 12.203 12.352 1 97.62 138 LYS B O 1
ATOM 2486 N N . VAL B 1 139 ? -6.402 10.992 12.352 1 97 139 VAL B N 1
ATOM 2487 C CA . VAL B 1 139 ? -6.48 11.141 10.906 1 97 139 VAL B CA 1
ATOM 2488 C C . VAL B 1 139 ? -7.918 11.445 10.492 1 97 139 VAL B C 1
ATOM 2490 O O . VAL B 1 139 ? -8.859 11.172 11.242 1 97 139 VAL B O 1
ATOM 2493 N N . VAL B 1 140 ? -7.992 12.109 9.414 1 94.69 140 VAL B N 1
ATOM 2494 C CA . VAL B 1 140 ? -9.234 12.172 8.656 1 94.69 140 VAL B CA 1
ATOM 2495 C C . VAL B 1 140 ? -9.18 11.195 7.484 1 94.69 140 VAL B C 1
ATOM 2497 O O . VAL B 1 140 ? -8.273 11.266 6.648 1 94.69 140 VAL B O 1
ATOM 2500 N N . VAL B 1 141 ? -10.086 10.289 7.441 1 95.56 141 VAL B N 1
ATOM 2501 C CA . VAL B 1 141 ? -10.078 9.273 6.398 1 95.56 141 VAL B CA 1
ATOM 2502 C C . VAL B 1 141 ? -10.859 9.773 5.184 1 95.56 141 VAL B C 1
ATOM 2504 O O . VAL B 1 141 ? -12.062 10.023 5.266 1 95.56 141 VAL B O 1
ATOM 2507 N N . ILE B 1 142 ? -10.133 9.883 4.133 1 92.44 142 ILE B N 1
ATOM 2508 C CA . ILE B 1 142 ? -10.695 10.352 2.869 1 92.44 142 ILE B CA 1
ATOM 2509 C C . ILE B 1 142 ? -11.312 9.18 2.113 1 92.44 142 ILE B C 1
ATOM 2511 O O . ILE B 1 142 ? -10.711 8.109 2.012 1 92.44 142 ILE B O 1
ATOM 2515 N N . ASP B 1 143 ? -12.438 9.43 1.64 1 91.56 143 ASP B N 1
ATOM 2516 C CA . ASP B 1 143 ? -13.094 8.406 0.83 1 91.56 143 ASP B CA 1
ATOM 2517 C C . ASP B 1 143 ? -12.219 8.008 -0.358 1 91.56 143 ASP B C 1
ATOM 2519 O O . ASP B 1 143 ? -11.586 8.859 -0.986 1 91.56 143 ASP B O 1
ATOM 2523 N N . LYS B 1 144 ? -12.344 6.75 -0.712 1 88.06 144 LYS B N 1
ATOM 2524 C CA . LYS B 1 144 ? -11.484 6.199 -1.758 1 88.06 144 LYS B CA 1
ATOM 2525 C C . LYS B 1 144 ? -11.664 6.961 -3.068 1 88.06 144 LYS B C 1
ATOM 2527 O O . LYS B 1 144 ? -10.68 7.277 -3.744 1 88.06 144 LYS B O 1
ATOM 2532 N N . ASP B 1 145 ? -12.867 7.242 -3.396 1 84.19 145 ASP B N 1
ATOM 2533 C CA . ASP B 1 145 ? -13.141 7.941 -4.652 1 84.19 145 ASP B CA 1
ATOM 2534 C C . ASP B 1 145 ? -12.523 9.336 -4.648 1 84.19 145 ASP B C 1
ATOM 2536 O O . ASP B 1 145 ? -11.961 9.773 -5.648 1 84.19 145 ASP B O 1
ATOM 2540 N N . ASP B 1 146 ? -12.633 9.977 -3.553 1 83.5 146 ASP B N 1
ATOM 2541 C CA . ASP B 1 146 ? -12.031 11.297 -3.426 1 83.5 146 ASP B CA 1
ATOM 2542 C C . ASP B 1 146 ? -10.508 11.227 -3.48 1 83.5 146 ASP B C 1
ATOM 2544 O O . ASP B 1 146 ? -9.859 12.055 -4.121 1 83.5 146 ASP B O 1
ATOM 2548 N N . ALA B 1 147 ? -9.969 10.25 -2.832 1 83.5 147 ALA B N 1
ATOM 2549 C CA . ALA B 1 147 ? -8.523 10.078 -2.807 1 83.5 147 ALA B CA 1
ATOM 2550 C C . ALA B 1 147 ? -7.977 9.805 -4.207 1 83.5 147 ALA B C 1
ATOM 2552 O O . ALA B 1 147 ? -6.926 10.336 -4.582 1 83.5 147 ALA B O 1
ATOM 2553 N N . LEU B 1 148 ? -8.633 9.031 -4.926 1 77.19 148 LEU B N 1
ATOM 2554 C CA . LEU B 1 148 ? -8.234 8.688 -6.289 1 77.19 148 LEU B CA 1
ATOM 2555 C C . LEU B 1 148 ? -8.258 9.93 -7.184 1 77.19 148 LEU B C 1
ATOM 2557 O O . LEU B 1 148 ? -7.348 10.125 -7.988 1 77.19 148 LEU B O 1
ATOM 2561 N N . GLU B 1 149 ? -9.312 10.641 -7.043 1 72.88 149 GLU B N 1
ATOM 2562 C CA . GLU B 1 149 ? -9.422 11.867 -7.828 1 72.88 149 GLU B CA 1
ATOM 2563 C C . GLU B 1 149 ? -8.258 12.812 -7.551 1 72.88 149 GLU B C 1
ATOM 2565 O O . GLU B 1 149 ? -7.715 13.422 -8.469 1 72.88 149 GLU B O 1
ATOM 2570 N N . LEU B 1 150 ? -7.918 12.875 -6.355 1 72.25 150 LEU B N 1
ATOM 2571 C CA . LEU B 1 150 ? -6.82 13.75 -5.945 1 72.25 150 LEU B CA 1
ATOM 2572 C C . LEU B 1 150 ? -5.5 13.273 -6.543 1 72.25 150 LEU B C 1
ATOM 2574 O O . LEU B 1 150 ? -4.691 14.086 -6.996 1 72.25 150 LEU B O 1
ATOM 2578 N N . ASP B 1 151 ? -5.309 11.977 -6.539 1 70.81 151 ASP B N 1
ATOM 2579 C CA . ASP B 1 151 ? -4.094 11.414 -7.121 1 70.81 151 ASP B CA 1
ATOM 2580 C C . ASP B 1 151 ? -4.023 11.68 -8.625 1 70.81 151 ASP B C 1
ATOM 2582 O O . ASP B 1 151 ? -2.955 11.992 -9.156 1 70.81 151 ASP B O 1
ATOM 2586 N N . ASP B 1 152 ? -5.16 11.5 -9.203 1 66.56 152 ASP B N 1
ATOM 2587 C CA . ASP B 1 152 ? -5.23 11.742 -10.641 1 66.56 152 ASP B CA 1
ATOM 2588 C C . ASP B 1 152 ? -4.875 13.195 -10.969 1 66.56 152 ASP B C 1
ATOM 2590 O O . ASP B 1 152 ? -4.16 13.461 -11.938 1 66.56 152 ASP B O 1
ATOM 2594 N N . PHE B 1 153 ? -5.426 14.008 -10.18 1 63.62 153 PHE B N 1
ATOM 2595 C CA . PHE B 1 153 ? -5.172 15.43 -10.391 1 63.62 153 PHE B CA 1
ATOM 2596 C C . PHE B 1 153 ? -3.691 15.742 -10.203 1 63.62 153 PHE B C 1
ATOM 2598 O O . PHE B 1 153 ? -3.117 16.516 -10.969 1 63.62 153 PHE B O 1
ATOM 2605 N N . ASN B 1 154 ? -3.15 15.109 -9.273 1 62.47 154 ASN B N 1
ATOM 2606 C CA . ASN B 1 154 ? -1.732 15.328 -9.016 1 62.47 154 ASN B CA 1
ATOM 2607 C C . ASN B 1 154 ? -0.859 14.758 -10.125 1 62.47 154 ASN B C 1
ATOM 2609 O O . ASN B 1 154 ? 0.146 15.359 -10.508 1 62.47 154 ASN B O 1
ATOM 2613 N N . ASP B 1 155 ? -1.253 13.602 -10.562 1 60.81 155 ASP B N 1
ATOM 2614 C CA . ASP B 1 155 ? -0.525 12.984 -11.664 1 60.81 155 ASP B CA 1
ATOM 2615 C C . ASP B 1 155 ? -0.612 13.828 -12.93 1 60.81 155 ASP B C 1
ATOM 2617 O O . ASP B 1 155 ? 0.368 13.961 -13.664 1 60.81 155 ASP B O 1
ATOM 2621 N N . LEU B 1 156 ? -1.79 14.258 -13.125 1 54.44 156 LEU B N 1
ATOM 2622 C CA . LEU B 1 156 ? -1.99 15.102 -14.297 1 54.44 156 LEU B CA 1
ATOM 2623 C C . LEU B 1 156 ? -1.138 16.359 -14.219 1 54.44 156 LEU B C 1
ATOM 2625 O O . LEU B 1 156 ? -0.549 16.797 -15.211 1 54.44 156 LEU B O 1
ATOM 2629 N N . LYS B 1 157 ? -1.186 16.906 -13.094 1 52.56 157 LYS B N 1
ATOM 2630 C CA . LYS B 1 157 ? -0.38 18.109 -12.898 1 52.56 157 LYS B CA 1
ATOM 2631 C C . LYS B 1 157 ? 1.105 17.812 -13.078 1 52.56 157 LYS B C 1
ATOM 2633 O O . LYS B 1 157 ? 1.835 18.609 -13.672 1 52.56 157 LYS B O 1
ATOM 2638 N N . TYR B 1 158 ? 1.44 16.688 -12.625 1 51.03 158 TYR B N 1
ATOM 2639 C CA . TYR B 1 158 ? 2.828 16.266 -12.789 1 51.03 158 TYR B CA 1
ATOM 2640 C C . TYR B 1 158 ? 3.158 16.047 -14.258 1 51.03 158 TYR B C 1
ATOM 2642 O O . TYR B 1 158 ? 4.227 16.453 -14.727 1 51.03 158 TYR B O 1
ATOM 2650 N N . ALA B 1 159 ? 2.26 15.383 -14.859 1 46.66 159 ALA B N 1
ATOM 2651 C CA . ALA B 1 159 ? 2.471 15.148 -16.281 1 46.66 159 ALA B CA 1
ATOM 2652 C C . ALA B 1 159 ? 2.543 16.469 -17.047 1 46.66 159 ALA B C 1
ATOM 2654 O O . ALA B 1 159 ? 3.367 16.625 -17.953 1 46.66 159 ALA B O 1
ATOM 2655 N N . ARG B 1 160 ? 1.698 17.312 -16.672 1 43.5 160 ARG B N 1
ATOM 2656 C CA . ARG B 1 160 ? 1.698 18.625 -17.328 1 43.5 160 ARG B CA 1
ATOM 2657 C C . ARG B 1 160 ? 2.998 19.375 -17.062 1 43.5 160 ARG B C 1
ATOM 2659 O O . ARG B 1 160 ? 3.535 20.031 -17.953 1 43.5 160 ARG B O 1
ATOM 2666 N N . TYR B 1 161 ? 3.477 19.172 -15.953 1 44.97 161 TYR B N 1
ATOM 2667 C CA . TYR B 1 161 ? 4.734 19.828 -15.609 1 44.97 161 TYR B CA 1
ATOM 2668 C C . TYR B 1 161 ? 5.898 19.203 -16.375 1 44.97 161 TYR B C 1
ATOM 2670 O O . TYR B 1 161 ? 6.828 19.906 -16.781 1 44.97 161 TYR B O 1
ATOM 2678 N N . LEU B 1 162 ? 5.801 17.906 -16.531 1 44.69 162 LEU B N 1
ATOM 2679 C CA . LEU B 1 162 ? 6.855 17.25 -17.297 1 44.69 162 LEU B CA 1
ATOM 2680 C C . LEU B 1 162 ? 6.789 17.641 -18.766 1 44.69 162 LEU B C 1
ATOM 2682 O O . LEU B 1 162 ? 7.812 17.656 -19.453 1 44.69 162 LEU B O 1
ATOM 2686 N N . LEU B 1 163 ? 5.68 17.891 -19.172 1 41.84 163 LEU B N 1
ATOM 2687 C CA . LEU B 1 163 ? 5.523 18.281 -20.562 1 41.84 163 LEU B CA 1
ATOM 2688 C C . LEU B 1 163 ? 5.844 19.766 -20.75 1 41.84 163 LEU B C 1
ATOM 2690 O O . LEU B 1 163 ? 6.215 20.188 -21.859 1 41.84 163 LEU B O 1
ATOM 2694 N N . GLU B 1 164 ? 5.715 20.5 -19.781 1 41.44 164 GLU B N 1
ATOM 2695 C CA . GLU B 1 164 ? 6.082 21.906 -19.938 1 41.44 164 GLU B CA 1
ATOM 2696 C C . GLU B 1 164 ? 7.57 22.125 -19.672 1 41.44 164 GLU B C 1
ATOM 2698 O O . GLU B 1 164 ? 8.219 22.922 -20.344 1 41.44 164 GLU B O 1
#

Solvent-accessible surface area (backbone atoms only — not comparable to full-atom values): 18302 Å² total; per-residue (Å²): 132,64,72,38,74,43,76,45,91,86,70,53,45,38,29,40,36,67,64,67,53,58,102,72,46,64,73,49,60,64,59,52,38,54,50,44,70,75,33,80,86,55,60,53,46,35,42,34,32,51,78,44,67,77,68,44,58,66,57,52,55,50,41,57,60,56,34,76,80,34,52,14,28,34,30,21,29,73,40,74,79,62,36,29,39,67,37,97,83,62,73,29,36,39,67,68,79,60,41,68,88,58,64,74,52,75,87,71,51,81,57,34,34,30,70,68,64,44,32,37,36,26,33,38,71,44,37,76,71,65,30,73,53,63,80,44,20,39,68,42,76,41,52,65,71,59,49,48,50,52,50,50,51,38,48,49,51,39,50,50,55,70,70,99,132,64,70,38,74,43,75,46,91,86,70,54,45,39,30,41,37,69,66,66,59,56,99,72,42,64,73,49,61,64,58,53,40,56,50,45,70,76,33,80,85,54,60,51,45,35,42,34,32,52,78,44,67,77,70,44,58,67,58,52,54,49,40,56,60,53,36,75,79,35,53,14,28,33,32,22,27,74,39,74,80,65,37,29,38,67,37,96,83,62,73,31,36,38,66,70,79,60,42,69,89,59,65,74,52,77,87,72,51,81,56,34,33,30,70,69,62,44,33,39,34,25,32,37,70,43,36,74,71,64,30,74,52,64,80,45,21,39,71,42,76,42,53,68,70,59,49,49,53,50,49,50,52,41,47,49,50,47,50,50,56,72,72,99

Nearest PDB structures (foldseek):
  1qwj-assembly2_D  TM=7.246E-01  e=4.703E-13  Mus musculus
  1vpa-assembly1_B  TM=5.428E-01  e=1.838E-04  Thermotoga maritima
  5mro-assembly1_A  TM=5.591E-01  e=1.184E-02  Arabidopsis thaliana
  5mrq-assembly1_A-2  TM=5.382E-01  e=1.439E-02  Arabidopsis thaliana
  5vmk-assembly1_A  TM=4.468E-01  e=9.125E-03  Acinetobacter baumannii

Radius of gyration: 23.14 Å; Cα contacts (8 Å, |Δi|>4): 568; chains: 2; bounding box: 36×70×47 Å

Foldseek 3Di:
DDQDQDCDDVRAREGAQEQPQDVPRDPALVVVLVVCVVPVVHFKHKYFHNVQVPPPVPLVVVQVVLVVQFQKEAEKEFDADWDWDQDPVNPDIDTDPADPVDGDDPVRDRHDIDGLRGMMMHTPVQSNVRDRDDPRYDYRYDDPVVSVVSNVVSVVVNVVVVVD/DDQDQDCDDPRAREGEQEQPPDVPRDPALVVVLVVCVVPVPHFKHKYFHNVQVPPCVPLVVVQVVLVVQFQKEAEKEFDADWDWDQDPVNPDIDTDPADPVDGDDPVRDRHDIDGLRGMMMHTPVQSNVRDRDDPGYDYRYDDPVSSVVVVVVSVVVNVVVVVD

pLDDT: mean 77.21, std 20.48, range [29.33, 97.62]

Sequence (328 aa):
MHVVQTKHAHGAKVHKRLENLAQDTTPSIEAVQDFIQGHPNVNSVALFQCTSVFLRTKYIHEACRTFQNADCVFASTRDFKLRWVFDSEGKYIKPVNFDPLDRPRRQDWHGELVETGMFYLTKRELLLDGTFQNDRCKVVVIDKDDALELDDFNDLKYARYLLEMHVVQTKHAHGAKVHKRLENLAQDTTPSIEAVQDFIQGHPNVNSVALFQCTSVFLRTKYIHEACRTFQNADCVFASTRDFKLRWVFDSEGKYIKPVNFDPLDRPRRQDWHGELVETGMFYLTKRELLLDGTFQNDRCKVVVIDKDD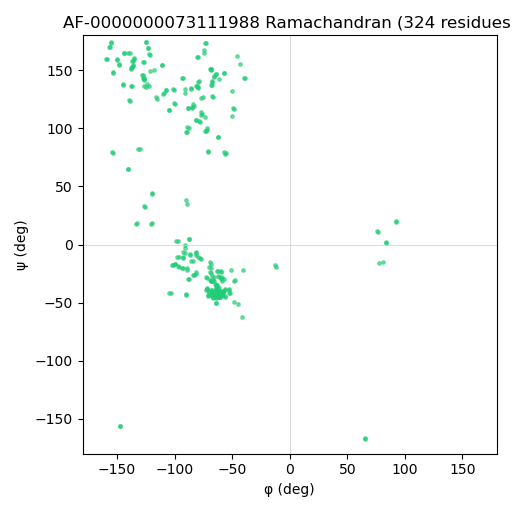ALELDDFNDLKYARYLLE

Organism: Hermetia illucens (NCBI:txid343691)

InterPro domains:
  IPR029044 Nucleotide-diphospho-sugar transferases [G3DSA:3.90.550.10] (2-164)
  IPR029044 Nucleotide-diphospho-sugar transferases [SSF53448] (8-163)
  IPR050793 CMP-NeuNAc synthase [PTHR21485] (3-163)